Protein AF-V8NI81-F1 (afdb_monomer)

Mean predicted aligned error: 7.09 Å

pLDDT: mean 84.63, std 15.83, range [25.19, 98.0]

InterPro domains:
  IPR001519 Ferritin [PTHR11431] (135-309)
  IPR008331 Ferritin/DPS domain [PF00210] (15-125)
  IPR008331 Ferritin/DPS domain [PF00210] (150-289)
  IPR009040 Ferritin-like diiron domain [PS50905] (7-290)
  IPR009078 Ferritin-like superfamily [SSF47240] (3-128)
  IPR009078 Ferritin-like superfamily [SSF47240] (129-307)
  IPR012347 Ferritin-like [G3DSA:1.20.1260.10] (1-132)
  IPR012347 Ferritin-like [G3DSA:1.20.1260.10] (133-311)
  IPR014034 Ferritin, conserved site [PS00204] (257-277)

Structure (mmCIF, N/CA/C/O backbone):
data_AF-V8NI81-F1
#
_entry.id   AF-V8NI81-F1
#
loop_
_atom_site.group_PDB
_atom_site.id
_atom_site.type_symbol
_atom_site.label_atom_id
_atom_site.label_alt_id
_atom_site.label_comp_id
_atom_site.label_asym_id
_atom_site.label_entity_id
_atom_site.label_seq_id
_atom_site.pdbx_PDB_ins_code
_atom_site.Cartn_x
_atom_site.Cartn_y
_atom_site.Cartn_z
_atom_site.occupancy
_atom_site.B_iso_or_equiv
_atom_site.auth_seq_id
_atom_site.auth_comp_id
_atom_site.auth_asym_id
_atom_site.auth_atom_id
_atom_site.pdbx_PDB_model_num
ATOM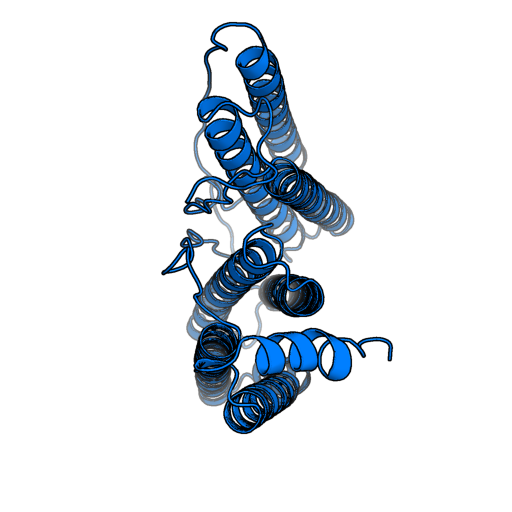 1 N N . MET A 1 1 ? -22.691 -7.235 15.653 1.00 54.19 1 MET A N 1
ATOM 2 C CA . MET A 1 1 ? -23.748 -6.283 16.053 1.00 54.19 1 MET A CA 1
ATOM 3 C C . MET A 1 1 ? -23.839 -5.229 14.967 1.00 54.19 1 MET A C 1
ATOM 5 O O . MET A 1 1 ? -22.807 -4.933 14.370 1.00 54.19 1 MET A O 1
ATOM 9 N N . ASP A 1 2 ? -25.039 -4.740 14.663 1.00 65.19 2 ASP A N 1
ATOM 10 C CA . ASP A 1 2 ? -25.189 -3.635 13.713 1.00 65.19 2 ASP A CA 1
ATOM 11 C C . ASP A 1 2 ? -24.587 -2.353 14.314 1.00 65.19 2 ASP A C 1
ATOM 13 O O . ASP A 1 2 ? -24.662 -2.134 15.525 1.00 65.19 2 ASP A O 1
ATOM 17 N N . SER A 1 3 ? -23.943 -1.549 13.465 1.00 77.81 3 SER A N 1
ATOM 18 C CA . SER A 1 3 ? -23.337 -0.263 13.832 1.00 77.81 3 SER A CA 1
ATOM 19 C C . SER A 1 3 ? -24.381 0.681 14.436 1.00 77.81 3 SER A C 1
ATOM 21 O O . SER A 1 3 ? -25.481 0.820 13.895 1.00 77.81 3 SER A O 1
ATOM 23 N N . GLN A 1 4 ? -24.033 1.354 15.535 1.00 79.25 4 GLN A N 1
ATOM 24 C CA . GLN A 1 4 ? -24.948 2.253 16.251 1.00 79.25 4 GLN A CA 1
ATOM 25 C C . GLN A 1 4 ? -25.210 3.546 15.472 1.00 79.25 4 GLN A C 1
ATOM 27 O O . GLN A 1 4 ? -26.246 4.185 15.652 1.00 79.25 4 GLN A O 1
ATOM 32 N N . ILE A 1 5 ? -24.284 3.925 14.587 1.00 77.62 5 ILE A N 1
ATOM 33 C CA . ILE A 1 5 ? -24.388 5.133 13.760 1.00 77.62 5 ILE A CA 1
ATOM 34 C C . ILE A 1 5 ? -25.075 4.876 12.412 1.00 77.62 5 ILE A C 1
ATOM 36 O O . ILE A 1 5 ? -25.303 5.813 11.644 1.00 77.62 5 ILE A O 1
ATOM 40 N N . ARG A 1 6 ? -25.418 3.620 12.099 1.00 81.44 6 ARG A N 1
ATOM 41 C CA . ARG A 1 6 ? -26.042 3.268 10.823 1.00 81.44 6 ARG A CA 1
ATOM 42 C C . ARG A 1 6 ? -27.456 3.838 10.736 1.00 81.44 6 ARG A C 1
ATOM 44 O O . ARG A 1 6 ? -28.361 3.401 11.441 1.00 81.44 6 ARG A O 1
ATOM 51 N N . GLN A 1 7 ? -27.671 4.760 9.802 1.00 68.75 7 GLN A N 1
ATOM 52 C CA . GLN A 1 7 ? -28.981 5.364 9.547 1.00 68.75 7 GLN A CA 1
ATOM 53 C C . GLN A 1 7 ? -29.252 5.434 8.047 1.00 68.75 7 GLN A C 1
ATOM 55 O O . GLN A 1 7 ? -28.465 6.013 7.297 1.00 68.75 7 GLN A O 1
ATOM 60 N N . ASN A 1 8 ? -30.368 4.846 7.602 1.00 72.12 8 ASN A N 1
ATOM 61 C CA . ASN A 1 8 ? -30.785 4.844 6.193 1.00 72.12 8 ASN A CA 1
ATOM 62 C C . ASN A 1 8 ? -29.645 4.446 5.235 1.00 72.12 8 ASN A C 1
ATOM 64 O O . ASN A 1 8 ? -29.416 5.092 4.214 1.00 72.12 8 ASN A O 1
ATOM 68 N N . TYR A 1 9 ? -28.873 3.417 5.602 1.00 75.69 9 TYR A N 1
ATOM 69 C CA . TYR A 1 9 ? -27.792 2.887 4.776 1.00 75.69 9 TYR A CA 1
ATOM 70 C C . TYR A 1 9 ? -28.105 1.442 4.394 1.00 75.69 9 TYR A C 1
ATOM 72 O O . TYR A 1 9 ? -28.030 0.537 5.228 1.00 75.69 9 TYR A O 1
ATOM 80 N N . HIS A 1 10 ? -28.539 1.227 3.151 1.00 79.56 10 HIS A N 1
ATOM 81 C CA . HIS A 1 10 ? -28.929 -0.100 2.677 1.00 79.56 10 HIS A CA 1
ATOM 82 C C . HIS A 1 10 ? -27.699 -0.993 2.475 1.00 79.56 10 HIS A C 1
ATOM 84 O O . HIS A 1 10 ? -26.624 -0.507 2.120 1.00 79.56 10 HIS A O 1
ATOM 90 N N . ARG A 1 11 ? -27.845 -2.304 2.700 1.00 82.19 11 ARG A N 1
ATOM 91 C CA . ARG A 1 11 ? -26.730 -3.258 2.560 1.00 82.19 11 ARG A CA 1
ATOM 92 C C . ARG A 1 11 ? -26.212 -3.340 1.124 1.00 82.19 11 ARG A C 1
ATOM 94 O O . ARG A 1 11 ? -25.013 -3.497 0.929 1.00 82.19 11 ARG A O 1
ATOM 101 N N . ASP A 1 12 ? -27.083 -3.145 0.138 1.00 78.69 12 ASP A N 1
ATOM 102 C CA . ASP A 1 12 ? -26.676 -3.122 -1.272 1.00 78.69 12 ASP A CA 1
ATOM 103 C C . ASP A 1 12 ? -25.836 -1.889 -1.614 1.00 78.69 12 ASP A C 1
ATOM 105 O O . ASP A 1 12 ? -24.861 -2.017 -2.354 1.00 78.69 12 ASP A O 1
ATOM 109 N N . CYS A 1 13 ? -26.148 -0.725 -1.028 1.00 72.56 13 CYS A N 1
ATOM 110 C CA . CYS A 1 13 ? -25.322 0.477 -1.161 1.00 72.56 13 CYS A CA 1
ATOM 111 C C . CYS A 1 13 ? -23.952 0.263 -0.515 1.00 72.56 13 CYS A C 1
ATOM 113 O O . CYS A 1 13 ? -22.935 0.570 -1.122 1.00 72.56 13 CYS A O 1
ATOM 115 N N . GLU A 1 14 ? -23.914 -0.345 0.671 1.00 83.44 14 GLU A N 1
ATOM 116 C CA . GLU A 1 14 ? -22.667 -0.741 1.331 1.00 83.44 14 GLU A CA 1
ATOM 117 C C . GLU A 1 14 ? -21.833 -1.714 0.490 1.00 83.44 14 GLU A C 1
ATOM 119 O O . GLU A 1 14 ? -20.626 -1.529 0.341 1.00 83.44 14 GLU A O 1
ATOM 124 N N . ALA A 1 15 ? -22.459 -2.734 -0.097 1.00 86.25 15 ALA A N 1
ATOM 125 C CA . ALA A 1 15 ? -21.770 -3.670 -0.975 1.00 86.25 15 ALA A CA 1
ATOM 126 C C . ALA A 1 15 ? -21.273 -2.981 -2.255 1.00 86.25 15 ALA A C 1
ATOM 128 O O . ALA A 1 15 ? -20.201 -3.312 -2.755 1.00 86.25 15 ALA A O 1
ATOM 129 N N . ALA A 1 16 ? -22.031 -2.024 -2.788 1.00 80.38 16 ALA A N 1
ATOM 130 C CA . ALA A 1 16 ? -21.659 -1.282 -3.983 1.00 80.38 16 ALA A CA 1
ATOM 131 C C . ALA A 1 16 ? -20.535 -0.276 -3.737 1.00 80.38 16 ALA A C 1
ATOM 133 O O . ALA A 1 16 ? -19.642 -0.184 -4.571 1.00 80.38 16 ALA A O 1
ATOM 134 N N . VAL A 1 17 ? -20.510 0.395 -2.583 1.00 78.88 17 VAL A N 1
ATOM 135 C CA . VAL A 1 17 ? -19.369 1.224 -2.173 1.00 78.88 17 VAL A CA 1
ATOM 136 C C . VAL A 1 17 ? -18.118 0.359 -2.020 1.00 78.88 17 VAL A C 1
ATOM 138 O O . VAL A 1 17 ? -17.081 0.721 -2.560 1.00 78.88 17 VAL A O 1
ATOM 141 N N . ASN A 1 18 ? -18.208 -0.829 -1.405 1.00 90.19 18 ASN A N 1
ATOM 142 C CA . ASN A 1 18 ? -17.074 -1.765 -1.346 1.00 90.19 18 ASN A CA 1
ATOM 143 C C . ASN A 1 18 ? -16.601 -2.214 -2.747 1.00 90.19 18 ASN A C 1
ATOM 145 O O . ASN A 1 18 ? -15.399 -2.315 -2.991 1.00 90.19 18 ASN A O 1
ATOM 149 N N . ARG A 1 19 ? -17.523 -2.446 -3.696 1.00 90.19 19 ARG A N 1
ATOM 150 C CA . ARG A 1 19 ? -17.160 -2.725 -5.100 1.00 90.19 19 ARG A CA 1
ATOM 151 C C . ARG A 1 19 ? -16.482 -1.528 -5.765 1.00 90.19 19 ARG A C 1
ATOM 153 O O . ARG A 1 19 ? -15.510 -1.730 -6.484 1.00 90.19 19 ARG A O 1
ATOM 160 N N . MET A 1 20 ? -16.970 -0.316 -5.507 1.00 85.88 20 MET A N 1
ATOM 161 C CA . MET A 1 20 ? -16.396 0.912 -6.049 1.00 85.88 20 MET A CA 1
ATOM 162 C C . MET A 1 20 ? -14.982 1.140 -5.513 1.00 85.88 20 MET A C 1
ATOM 164 O O . MET A 1 20 ? -14.075 1.349 -6.303 1.00 85.88 20 MET A O 1
ATOM 168 N N . VAL A 1 21 ? -14.759 0.960 -4.206 1.00 88.81 21 VAL A N 1
ATOM 169 C CA . VAL A 1 21 ? -13.415 0.974 -3.600 1.00 88.81 21 VAL A CA 1
ATOM 170 C C . VAL A 1 21 ? -12.477 0.013 -4.329 1.00 88.81 21 VAL A C 1
ATOM 172 O O . VAL A 1 21 ? -11.370 0.392 -4.693 1.00 88.81 21 VAL A O 1
ATOM 175 N N . ASN A 1 22 ? -12.912 -1.225 -4.582 1.00 92.00 22 ASN A N 1
ATOM 176 C CA . ASN A 1 22 ? -12.085 -2.191 -5.305 1.00 92.00 22 ASN A CA 1
ATOM 177 C C . ASN A 1 22 ? -11.800 -1.758 -6.754 1.00 92.00 22 ASN A C 1
ATOM 179 O O . ASN A 1 22 ? -10.734 -2.063 -7.283 1.00 92.00 22 ASN A O 1
ATOM 183 N N . MET A 1 23 ? -12.742 -1.063 -7.395 1.00 88.56 23 MET A N 1
ATOM 184 C CA . MET A 1 23 ? -12.577 -0.540 -8.748 1.00 88.56 23 MET A CA 1
ATOM 185 C C . MET A 1 23 ? -11.583 0.624 -8.801 1.00 88.56 23 MET A C 1
ATOM 187 O O . MET A 1 23 ? -10.717 0.598 -9.670 1.00 88.56 23 MET A O 1
ATOM 191 N N . GLU A 1 24 ? -11.635 1.561 -7.850 1.00 87.50 24 GLU A N 1
ATOM 192 C CA . GLU A 1 24 ? -10.660 2.661 -7.748 1.00 87.50 24 GLU A CA 1
ATOM 193 C C . GLU A 1 24 ? -9.255 2.137 -7.416 1.00 87.50 24 GLU A C 1
ATOM 195 O O . GLU A 1 24 ? -8.263 2.539 -8.020 1.00 87.50 24 GLU A O 1
ATOM 200 N N . LEU A 1 25 ? -9.148 1.148 -6.520 1.00 91.06 25 LEU A N 1
ATOM 201 C CA . LEU A 1 25 ? -7.868 0.496 -6.222 1.00 91.06 25 LEU A CA 1
ATOM 202 C C . LEU A 1 25 ? -7.310 -0.269 -7.433 1.00 91.06 25 LEU A C 1
ATOM 204 O O . LEU A 1 25 ? -6.102 -0.259 -7.670 1.00 91.06 25 LEU A O 1
ATOM 208 N N . TYR A 1 26 ? -8.174 -0.911 -8.225 1.00 95.06 26 TYR A N 1
ATOM 209 C CA . TYR A 1 26 ? -7.769 -1.523 -9.490 1.00 95.06 26 TYR A CA 1
ATOM 210 C C . TYR A 1 26 ? -7.334 -0.469 -10.516 1.00 95.06 26 TYR A C 1
ATOM 212 O O . TYR A 1 26 ? -6.316 -0.659 -11.179 1.00 95.06 26 TYR A O 1
ATOM 220 N N . ALA A 1 27 ? -8.055 0.650 -10.625 1.00 89.44 27 ALA A N 1
ATOM 221 C CA . ALA A 1 27 ? -7.708 1.742 -11.528 1.00 89.44 27 ALA A CA 1
ATOM 222 C C . ALA A 1 27 ? -6.347 2.358 -11.169 1.00 89.44 27 ALA A C 1
ATOM 224 O O . ALA A 1 27 ? -5.479 2.470 -12.037 1.00 89.44 27 ALA A O 1
ATOM 225 N N . SER A 1 28 ? -6.111 2.614 -9.878 1.00 94.50 28 SER A N 1
ATOM 226 C CA . SER A 1 28 ? -4.801 2.990 -9.337 1.00 94.50 28 SER A CA 1
ATOM 227 C C . SER A 1 28 ? -3.718 1.994 -9.772 1.00 94.50 28 SER A C 1
ATOM 229 O O . SER A 1 28 ? -2.688 2.384 -10.322 1.00 94.50 28 SER A O 1
ATOM 231 N N . TYR A 1 29 ? -3.977 0.685 -9.658 1.00 94.62 29 TYR A N 1
ATOM 232 C CA . TYR A 1 29 ? -3.001 -0.337 -10.043 1.00 94.62 29 TYR A CA 1
ATOM 233 C C . TYR A 1 29 ? -2.709 -0.381 -11.554 1.00 94.62 29 TYR A C 1
ATOM 235 O O . TYR A 1 29 ? -1.570 -0.620 -11.972 1.00 94.62 29 TYR A O 1
ATOM 243 N N . VAL A 1 30 ? -3.714 -0.108 -12.390 1.00 93.75 30 VAL A N 1
ATOM 244 C CA . VAL A 1 30 ? -3.554 0.035 -13.844 1.00 93.75 30 VAL A CA 1
ATOM 245 C C . VAL A 1 30 ? -2.713 1.267 -14.184 1.00 93.75 30 VAL A C 1
ATOM 247 O O . VAL A 1 30 ? -1.784 1.163 -14.990 1.00 93.75 30 VAL A O 1
ATOM 250 N N . TYR A 1 31 ? -2.969 2.407 -13.544 1.00 95.06 31 TYR A N 1
ATOM 251 C CA . TYR A 1 31 ? -2.175 3.618 -13.742 1.00 95.06 31 TYR A CA 1
ATOM 252 C C . TYR A 1 31 ? -0.726 3.454 -13.274 1.00 95.06 31 TYR A C 1
ATOM 254 O O . TYR A 1 31 ? 0.197 3.866 -13.982 1.00 95.06 31 TYR A O 1
ATOM 262 N N . LEU A 1 32 ? -0.494 2.750 -12.163 1.00 94.62 32 LEU A N 1
ATOM 263 C CA . LEU A 1 32 ? 0.852 2.398 -11.710 1.00 94.62 32 LEU A CA 1
ATOM 264 C C . LEU A 1 32 ? 1.600 1.524 -12.734 1.00 94.62 32 LEU A C 1
ATOM 266 O O . LEU A 1 32 ? 2.802 1.710 -12.953 1.00 94.62 32 LEU A O 1
ATOM 270 N N . SER A 1 33 ? 0.897 0.604 -13.409 1.00 95.00 33 SER A N 1
ATOM 271 C CA . SER A 1 33 ? 1.448 -0.179 -14.529 1.00 95.00 33 SER A CA 1
ATOM 272 C C . SER A 1 33 ? 1.845 0.708 -15.710 1.00 95.00 33 SER A C 1
ATOM 274 O O . SER A 1 33 ? 2.937 0.548 -16.263 1.00 95.00 33 SER A O 1
ATOM 276 N N . MET A 1 34 ? 0.992 1.668 -16.087 1.00 95.69 34 MET A N 1
ATOM 277 C CA . MET A 1 34 ? 1.291 2.627 -17.157 1.00 95.69 34 MET A CA 1
ATOM 278 C C . MET A 1 34 ? 2.520 3.471 -16.816 1.00 95.69 34 MET A C 1
ATOM 280 O O . MET A 1 34 ? 3.447 3.551 -17.625 1.00 95.69 34 MET A O 1
ATOM 284 N N . ALA A 1 35 ? 2.566 4.041 -15.609 1.00 95.00 35 ALA A N 1
ATOM 285 C CA . ALA A 1 35 ? 3.701 4.822 -15.128 1.00 95.00 35 ALA A CA 1
ATOM 286 C C . ALA A 1 35 ? 5.000 4.005 -15.198 1.00 95.00 35 ALA A C 1
ATOM 288 O O . ALA A 1 35 ? 5.977 4.422 -15.822 1.00 95.00 35 ALA A O 1
ATOM 289 N N . SER A 1 36 ? 4.965 2.780 -14.665 1.00 92.19 36 SER A N 1
ATOM 290 C CA . SER A 1 36 ? 6.105 1.860 -14.678 1.00 92.19 36 SER A CA 1
ATOM 291 C C . SER A 1 36 ? 6.575 1.513 -16.093 1.00 92.19 36 SER A C 1
ATOM 293 O O . SER A 1 36 ? 7.767 1.333 -16.309 1.00 92.19 36 SER A O 1
ATOM 295 N N . TYR A 1 37 ? 5.674 1.408 -17.071 1.00 93.88 37 TYR A N 1
ATOM 296 C CA . TYR A 1 37 ? 6.040 1.134 -18.461 1.00 93.88 37 TYR A CA 1
ATOM 297 C C . TYR A 1 37 ? 6.705 2.333 -19.146 1.00 93.88 37 TYR A C 1
ATOM 299 O O . TYR A 1 37 ? 7.725 2.157 -19.809 1.00 93.88 37 TYR A O 1
ATOM 307 N N . PHE A 1 38 ? 6.159 3.543 -18.986 1.00 95.06 38 PHE A N 1
ATOM 308 C CA . PHE A 1 38 ? 6.712 4.747 -19.622 1.00 95.06 38 PHE A CA 1
ATOM 309 C C . PHE A 1 38 ? 8.026 5.226 -18.994 1.00 95.06 38 PHE A C 1
ATOM 311 O O . PHE A 1 38 ? 8.784 5.944 -19.647 1.00 95.06 38 PHE A O 1
ATOM 318 N N . ASP A 1 39 ? 8.303 4.807 -17.760 1.00 93.75 39 ASP A N 1
ATOM 319 C CA . ASP A 1 39 ? 9.561 5.049 -17.047 1.00 93.75 39 ASP A CA 1
ATOM 320 C C . ASP A 1 39 ? 10.712 4.122 -17.484 1.00 93.75 39 ASP A C 1
ATOM 322 O O . ASP A 1 39 ? 11.866 4.350 -17.127 1.00 93.75 39 ASP A O 1
ATOM 326 N N . ARG A 1 40 ? 10.428 3.068 -18.262 1.00 92.31 40 ARG A N 1
ATOM 327 C CA . ARG A 1 40 ? 11.465 2.145 -18.743 1.00 92.31 40 ARG A CA 1
ATOM 328 C C . ARG A 1 40 ? 12.495 2.847 -19.616 1.00 92.31 40 ARG A C 1
ATOM 330 O O . ARG A 1 40 ? 12.184 3.794 -20.329 1.00 92.31 40 ARG A O 1
ATOM 337 N N . ASP A 1 41 ? 13.702 2.300 -19.646 1.00 85.75 41 ASP A N 1
ATOM 338 C CA . ASP A 1 41 ? 14.823 2.827 -20.423 1.00 85.75 41 ASP A CA 1
ATOM 339 C C . ASP A 1 41 ? 14.606 2.814 -21.939 1.00 85.75 41 ASP A C 1
ATOM 341 O O . ASP A 1 41 ? 15.037 3.724 -22.640 1.00 85.75 41 ASP A O 1
ATOM 345 N N . ASP A 1 42 ? 13.906 1.796 -22.437 1.00 82.31 42 ASP A N 1
ATOM 346 C CA . ASP A 1 42 ? 13.591 1.602 -23.851 1.00 82.31 42 ASP A CA 1
ATOM 347 C C . ASP A 1 42 ? 12.339 2.370 -24.313 1.00 82.31 42 ASP A C 1
ATOM 349 O O . ASP A 1 42 ? 12.007 2.345 -25.498 1.00 82.31 42 ASP A O 1
ATOM 353 N N . VAL A 1 43 ? 11.661 3.074 -23.397 1.00 90.56 43 VAL A N 1
ATOM 354 C CA . VAL A 1 43 ? 10.508 3.945 -23.684 1.00 90.56 43 VAL A CA 1
ATOM 355 C C . VAL A 1 43 ? 10.842 5.406 -23.360 1.00 90.56 43 VAL A C 1
ATOM 357 O O . VAL A 1 43 ? 10.632 6.283 -24.194 1.00 90.56 43 VAL A O 1
ATOM 360 N N . ALA A 1 44 ? 11.405 5.651 -22.176 1.00 89.25 44 ALA A N 1
ATOM 361 C CA . ALA A 1 44 ? 12.024 6.892 -21.710 1.00 89.25 44 ALA A CA 1
ATOM 362 C C . ALA A 1 44 ? 11.136 8.150 -21.798 1.00 89.25 44 ALA A C 1
ATOM 364 O O . ALA A 1 44 ? 11.599 9.244 -22.124 1.00 89.25 44 ALA A O 1
ATOM 365 N N . LEU A 1 45 ? 9.850 8.021 -21.466 1.00 92.94 45 LEU A N 1
ATOM 366 C CA . LEU A 1 45 ? 8.872 9.113 -21.502 1.00 92.94 45 LEU A CA 1
ATOM 367 C C . LEU A 1 45 ? 8.545 9.604 -20.083 1.00 92.94 45 LEU A C 1
ATOM 369 O O . LEU A 1 45 ? 7.416 9.481 -19.609 1.00 92.94 45 LEU A O 1
ATOM 373 N N . ALA A 1 46 ? 9.534 10.196 -19.407 1.00 90.69 46 ALA A N 1
ATOM 374 C CA . ALA A 1 46 ? 9.461 10.560 -17.985 1.00 90.69 46 ALA A CA 1
ATOM 375 C C . ALA A 1 46 ? 8.249 11.438 -17.607 1.00 90.69 46 ALA A C 1
ATOM 377 O O . ALA A 1 46 ? 7.597 11.186 -16.598 1.00 90.69 46 ALA A O 1
ATOM 378 N N . ASN A 1 47 ? 7.887 12.427 -18.431 1.00 94.75 47 ASN A N 1
ATOM 379 C CA . ASN A 1 47 ? 6.722 13.283 -18.155 1.00 94.75 47 ASN A CA 1
ATOM 380 C C . ASN A 1 47 ? 5.392 12.520 -18.273 1.00 94.75 47 ASN A C 1
ATOM 382 O O . ASN A 1 47 ? 4.454 12.792 -17.531 1.00 94.75 47 ASN A O 1
ATOM 386 N N . VAL A 1 48 ? 5.316 11.547 -19.186 1.00 95.00 48 VAL A N 1
ATOM 387 C CA . VAL A 1 48 ? 4.137 10.682 -19.342 1.00 95.00 48 VAL A CA 1
ATOM 388 C C . VAL A 1 48 ? 4.055 9.693 -18.181 1.00 95.00 48 VAL A C 1
ATOM 390 O O . VAL A 1 48 ? 2.978 9.484 -17.631 1.00 95.00 48 VAL A O 1
ATOM 393 N N . SER A 1 49 ? 5.195 9.137 -17.762 1.00 94.12 49 SER A N 1
ATOM 394 C CA . SER A 1 49 ? 5.290 8.332 -16.542 1.00 94.12 49 SER A CA 1
ATOM 395 C C . SER A 1 49 ? 4.799 9.112 -15.318 1.00 94.12 49 SER A C 1
ATOM 397 O O . SER A 1 49 ? 3.922 8.636 -14.600 1.00 94.12 49 SER A O 1
ATOM 399 N N . SER A 1 50 ? 5.284 10.345 -15.129 1.00 94.12 50 SER A N 1
ATOM 400 C CA . SER A 1 50 ? 4.863 11.213 -14.025 1.00 94.12 50 SER A CA 1
ATOM 401 C C . SER A 1 50 ? 3.364 11.498 -14.052 1.00 94.12 50 SER A C 1
ATOM 403 O O . SER A 1 50 ? 2.738 11.467 -13.000 1.00 94.12 50 SER A O 1
ATOM 405 N N . PHE A 1 51 ? 2.785 11.746 -15.231 1.00 96.25 51 PHE A N 1
ATOM 406 C CA . PHE A 1 51 ? 1.343 11.945 -15.379 1.00 96.25 51 PHE A CA 1
ATOM 407 C C . PHE A 1 51 ? 0.551 10.724 -14.890 1.00 96.25 51 PHE A C 1
ATOM 409 O O . PHE A 1 51 ? -0.317 10.856 -14.032 1.00 96.25 51 PHE A O 1
ATOM 416 N N . PHE A 1 52 ? 0.883 9.522 -15.368 1.00 96.50 52 PHE A N 1
ATOM 417 C CA . PHE A 1 52 ? 0.179 8.310 -14.938 1.00 96.50 52 PHE A CA 1
ATOM 418 C C . PHE A 1 52 ? 0.438 7.961 -13.471 1.00 96.50 52 PHE A C 1
ATOM 420 O O . PHE A 1 52 ? -0.434 7.398 -12.817 1.00 96.50 52 PHE A O 1
ATOM 427 N N . ARG A 1 53 ? 1.595 8.337 -12.921 1.00 94.69 53 ARG A N 1
ATOM 428 C CA . ARG A 1 53 ? 1.851 8.215 -11.484 1.00 94.69 53 ARG A CA 1
ATOM 429 C C . ARG A 1 53 ? 0.918 9.120 -10.682 1.00 94.69 53 ARG A C 1
ATOM 431 O O . ARG A 1 53 ? 0.327 8.660 -9.715 1.00 94.69 53 ARG A O 1
ATOM 438 N N . SER A 1 54 ? 0.723 10.367 -11.112 1.00 93.25 54 SER A N 1
ATOM 439 C CA . SER A 1 54 ? -0.255 11.270 -10.495 1.00 93.25 54 SER A CA 1
ATOM 440 C C . SER A 1 54 ? -1.679 10.714 -10.567 1.00 93.25 54 SER A C 1
ATOM 442 O O . SER A 1 54 ? -2.348 10.699 -9.539 1.00 93.25 54 SER A O 1
ATOM 444 N N . GLN A 1 55 ? -2.102 10.159 -11.711 1.00 92.00 55 GLN A N 1
ATOM 445 C CA . GLN A 1 55 ? -3.410 9.492 -11.809 1.00 92.00 55 GLN A CA 1
ATOM 446 C C . GLN A 1 55 ? -3.521 8.289 -10.860 1.00 92.00 55 GLN A C 1
ATOM 448 O O . GLN A 1 55 ? -4.535 8.112 -10.197 1.00 92.00 55 GLN A O 1
ATOM 453 N N . SER A 1 56 ? -2.459 7.489 -10.721 1.00 93.88 56 SER A N 1
ATOM 454 C CA . SER A 1 56 ? -2.426 6.378 -9.760 1.00 93.88 56 SER A CA 1
ATOM 455 C C . SER A 1 56 ? -2.678 6.842 -8.321 1.00 93.88 56 SER A C 1
ATOM 457 O O . SER A 1 56 ? -3.377 6.151 -7.576 1.00 93.88 56 SER A O 1
ATOM 459 N N . HIS A 1 57 ? -2.114 7.985 -7.920 1.00 88.56 57 HIS A N 1
ATOM 460 C CA . HIS A 1 57 ? -2.360 8.571 -6.600 1.00 88.56 57 HIS A CA 1
ATOM 461 C C . HIS A 1 57 ? -3.788 9.111 -6.469 1.00 88.56 57 HIS A C 1
ATOM 463 O O . HIS A 1 57 ? -4.426 8.864 -5.449 1.00 88.56 57 HIS A O 1
ATOM 469 N N . GLU A 1 58 ? -4.307 9.786 -7.496 1.00 84.31 58 GLU A N 1
ATOM 470 C CA . GLU A 1 58 ? -5.669 10.333 -7.508 1.00 84.31 58 GLU A CA 1
ATOM 471 C C . GLU A 1 58 ? -6.728 9.236 -7.294 1.00 84.31 58 GLU A C 1
ATOM 473 O O . GLU A 1 58 ? -7.559 9.353 -6.391 1.00 84.31 58 GLU A O 1
ATOM 478 N N . GLU A 1 59 ? -6.628 8.105 -8.002 1.00 88.69 59 GLU A N 1
ATOM 479 C CA . GLU A 1 59 ? -7.562 6.985 -7.798 1.00 88.69 59 GLU A CA 1
ATOM 480 C C . GLU A 1 59 ? -7.433 6.345 -6.409 1.00 88.69 59 GLU A C 1
ATOM 482 O O . GLU A 1 59 ? -8.414 5.887 -5.814 1.00 88.69 59 GLU A O 1
ATOM 487 N N . ARG A 1 60 ? -6.228 6.356 -5.825 1.00 89.25 60 ARG A N 1
ATOM 488 C CA . ARG A 1 60 ? -6.032 5.901 -4.442 1.00 89.25 60 ARG A CA 1
ATOM 489 C C . ARG A 1 60 ? -6.725 6.838 -3.450 1.00 89.25 60 ARG A C 1
ATOM 491 O O . ARG A 1 60 ? -7.353 6.362 -2.503 1.00 89.25 60 ARG A O 1
ATOM 498 N N . GLU A 1 61 ? -6.684 8.150 -3.685 1.00 83.81 61 GLU A N 1
ATOM 499 C CA . GLU A 1 61 ? -7.448 9.115 -2.889 1.00 83.81 61 GLU A CA 1
ATOM 500 C C . GLU A 1 61 ? -8.962 8.932 -3.047 1.00 83.81 61 GLU A C 1
ATOM 502 O O . GLU A 1 61 ? -9.704 9.109 -2.077 1.00 83.81 61 GLU A O 1
ATOM 507 N N . HIS A 1 62 ? -9.449 8.582 -4.241 1.00 77.88 62 HIS A N 1
ATOM 508 C CA . HIS A 1 62 ? -10.861 8.250 -4.457 1.00 77.88 62 HIS A CA 1
ATOM 509 C C . HIS A 1 62 ? -11.285 7.042 -3.615 1.00 77.88 62 HIS A C 1
ATOM 511 O O . HIS A 1 62 ? -12.280 7.119 -2.883 1.00 77.88 62 HIS A O 1
ATOM 517 N N . ALA A 1 63 ? -10.490 5.966 -3.629 1.00 86.94 63 ALA A N 1
ATOM 518 C CA . ALA A 1 63 ? -10.723 4.793 -2.790 1.00 86.94 63 ALA A CA 1
ATOM 519 C C . ALA A 1 63 ? -10.770 5.152 -1.293 1.00 86.94 63 ALA A C 1
ATOM 521 O O . ALA A 1 63 ? -11.682 4.728 -0.580 1.00 86.94 63 ALA A O 1
ATOM 522 N N . ASP A 1 64 ? -9.832 5.972 -0.814 1.00 82.75 64 ASP A N 1
ATOM 523 C CA . ASP A 1 64 ? -9.776 6.406 0.585 1.00 82.75 64 ASP A CA 1
ATOM 524 C C . ASP A 1 64 ? -10.992 7.262 0.989 1.00 82.75 64 ASP A C 1
ATOM 526 O O . ASP A 1 64 ? -11.602 7.036 2.040 1.00 82.75 64 ASP A O 1
ATOM 530 N N . LYS A 1 65 ? -11.426 8.189 0.123 1.00 79.12 65 LYS A N 1
ATOM 531 C CA . LYS A 1 65 ? -12.655 8.978 0.329 1.00 79.12 65 LYS A CA 1
ATOM 532 C C . LYS A 1 65 ? -13.879 8.067 0.475 1.00 79.12 65 LYS A C 1
ATOM 534 O O . LYS A 1 65 ? -14.693 8.278 1.378 1.00 79.12 65 LYS A O 1
ATOM 539 N N . LEU A 1 66 ? -13.993 7.030 -0.358 1.00 81.25 66 LEU A N 1
ATOM 540 C CA . LEU A 1 66 ? -15.079 6.047 -0.291 1.00 81.25 66 LEU A CA 1
ATOM 541 C C . LEU A 1 66 ? -15.015 5.181 0.976 1.00 81.25 66 LEU A C 1
ATOM 543 O O . LEU A 1 66 ? -16.048 4.939 1.601 1.00 81.25 66 LEU A O 1
ATOM 547 N N . LEU A 1 67 ? -13.824 4.756 1.404 1.00 88.75 67 LEU A N 1
ATOM 548 C CA . LEU A 1 67 ? -13.625 4.001 2.647 1.00 88.75 67 LEU A CA 1
ATOM 549 C C . LEU A 1 67 ? -13.983 4.831 3.894 1.00 88.75 67 LEU A C 1
ATOM 551 O O . LEU A 1 67 ? -14.659 4.345 4.812 1.00 88.75 67 LEU A O 1
ATOM 555 N N . LYS A 1 68 ? -13.599 6.114 3.912 1.00 82.06 68 LYS A N 1
ATOM 556 C CA . LYS A 1 68 ? -14.000 7.072 4.955 1.00 82.06 68 LYS A CA 1
ATOM 557 C C . LYS A 1 68 ? -15.512 7.259 4.973 1.00 82.06 68 LYS A C 1
ATOM 559 O O . LYS A 1 68 ? -16.119 7.175 6.040 1.00 82.06 68 LYS A O 1
ATOM 564 N N . PHE A 1 69 ? -16.128 7.444 3.806 1.00 77.81 69 PHE A N 1
ATOM 565 C CA . PHE A 1 69 ? -17.580 7.540 3.679 1.00 77.81 69 PHE A CA 1
ATOM 566 C C . PHE A 1 69 ? -18.288 6.280 4.202 1.00 77.81 69 PHE A C 1
ATOM 568 O O . PHE A 1 69 ? -19.211 6.385 5.010 1.00 77.81 69 PHE A O 1
ATOM 575 N N . GLN A 1 70 ? -17.825 5.088 3.813 1.00 84.19 70 GLN A N 1
ATOM 576 C CA . GLN A 1 70 ? -18.355 3.800 4.272 1.00 84.19 70 GLN A CA 1
ATOM 577 C C . GLN A 1 70 ? -18.380 3.719 5.805 1.00 84.19 70 GLN A C 1
ATOM 579 O O . GLN A 1 70 ? -19.400 3.353 6.395 1.00 84.19 70 GLN A O 1
ATOM 584 N N . SER A 1 71 ? -17.276 4.111 6.442 1.00 83.25 71 SER A N 1
ATOM 585 C CA . SER A 1 71 ? -17.120 4.085 7.899 1.00 83.25 71 SER A CA 1
ATOM 586 C C . SER A 1 71 ? -18.021 5.119 8.584 1.00 83.25 71 SER A C 1
ATOM 588 O O . SER A 1 71 ? -18.726 4.789 9.535 1.00 83.25 71 SER A O 1
ATOM 590 N N . GLN A 1 72 ? -18.104 6.341 8.045 1.00 79.12 72 GLN A N 1
ATOM 591 C CA . GLN A 1 72 ? -18.990 7.403 8.548 1.00 79.12 72 GLN A CA 1
ATOM 592 C C . GLN A 1 72 ? -20.482 7.043 8.480 1.00 79.12 72 GLN A C 1
ATOM 594 O O . GLN A 1 72 ? -21.276 7.545 9.273 1.00 79.12 72 GLN A O 1
ATOM 599 N N . ARG A 1 73 ? -20.887 6.185 7.537 1.00 77.88 73 ARG A N 1
ATOM 600 C CA . ARG A 1 73 ? -22.281 5.734 7.374 1.00 77.88 73 ARG A CA 1
ATOM 601 C C . ARG A 1 73 ? -22.643 4.520 8.240 1.00 77.88 73 ARG A C 1
ATOM 603 O O . ARG A 1 73 ? -23.771 4.032 8.141 1.00 77.88 73 ARG A O 1
ATOM 610 N N . GLY A 1 74 ? -21.716 4.016 9.060 1.00 76.38 74 GLY A N 1
ATOM 611 C CA . GLY A 1 74 ? -21.910 2.788 9.840 1.00 76.38 74 GLY A CA 1
ATOM 612 C C . GLY A 1 74 ? -21.895 1.516 8.987 1.00 76.38 74 GLY A C 1
ATOM 613 O O . GLY A 1 74 ? -22.531 0.512 9.328 1.00 76.38 74 GLY A O 1
ATOM 614 N N . GLY A 1 75 ? -21.239 1.572 7.826 1.00 80.62 75 GLY A N 1
ATOM 615 C CA . GLY A 1 75 ? -20.975 0.418 6.977 1.00 80.62 75 GLY A CA 1
ATOM 616 C C . GLY A 1 75 ? -19.733 -0.356 7.415 1.00 80.62 75 GLY A C 1
ATOM 617 O O . GLY A 1 75 ? -18.928 0.113 8.221 1.00 80.62 75 GLY A O 1
ATOM 618 N N . ARG A 1 76 ? -19.560 -1.559 6.872 1.00 89.06 76 ARG A N 1
ATOM 619 C CA . ARG A 1 76 ? -18.343 -2.361 7.010 1.00 89.06 76 ARG A CA 1
ATOM 620 C C . ARG A 1 76 ? -17.505 -2.256 5.746 1.00 89.06 76 ARG A C 1
ATOM 622 O O . ARG A 1 76 ? -18.023 -2.361 4.632 1.00 89.06 76 ARG A O 1
ATOM 629 N N . VAL A 1 77 ? -16.213 -2.020 5.940 1.00 90.06 77 VAL A N 1
ATOM 630 C CA . VAL A 1 77 ? -15.204 -2.102 4.884 1.00 90.06 77 VAL A CA 1
ATOM 631 C C . VAL A 1 77 ? -14.877 -3.574 4.672 1.00 90.06 77 VAL A C 1
ATOM 633 O O . VAL A 1 77 ? -14.468 -4.250 5.611 1.00 90.06 77 VAL A O 1
ATOM 636 N N . LEU A 1 78 ? -15.083 -4.066 3.450 1.00 89.88 78 LEU A N 1
ATOM 637 C CA . LEU A 1 78 ? -14.780 -5.444 3.060 1.00 89.88 78 LEU A CA 1
ATOM 638 C C . LEU A 1 78 ? -13.891 -5.434 1.821 1.00 89.88 78 LEU A C 1
ATOM 640 O O . LEU A 1 78 ? -14.372 -5.368 0.688 1.00 89.88 78 LEU A O 1
ATOM 644 N N . LEU A 1 79 ? -12.587 -5.504 2.064 1.00 90.12 79 LEU A N 1
ATOM 645 C CA . LEU A 1 79 ? -11.557 -5.514 1.032 1.00 90.12 79 LEU A CA 1
ATOM 646 C C . LEU A 1 79 ? -11.582 -6.830 0.231 1.00 90.12 79 LEU A C 1
ATOM 648 O O . LEU A 1 79 ? -11.918 -7.895 0.755 1.00 90.12 79 LEU A O 1
ATOM 652 N N . GLN A 1 80 ? -11.259 -6.754 -1.060 1.00 93.00 80 GLN A N 1
ATOM 653 C CA . GLN A 1 80 ? -11.294 -7.876 -2.006 1.00 93.00 80 GLN A CA 1
ATOM 654 C C . GLN A 1 80 ? -9.961 -7.981 -2.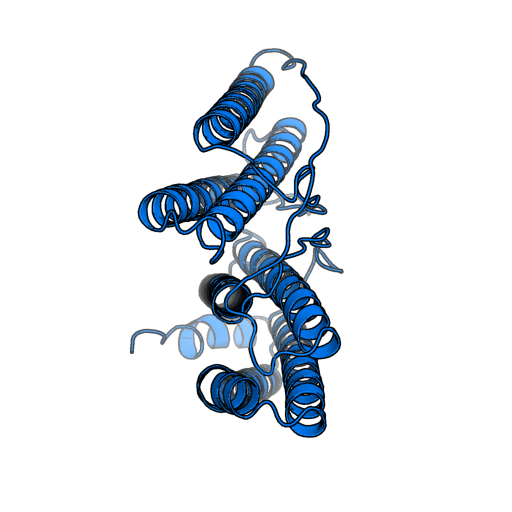751 1.00 93.00 80 GLN A C 1
ATOM 656 O O . GLN A 1 80 ? -9.140 -7.076 -2.707 1.00 93.00 80 GLN A O 1
ATOM 661 N N . ASP A 1 81 ? -9.722 -9.105 -3.425 1.00 93.56 81 ASP A N 1
ATOM 662 C CA . ASP A 1 81 ? -8.524 -9.251 -4.254 1.00 93.56 81 ASP A CA 1
ATOM 663 C C . ASP A 1 81 ? -8.493 -8.171 -5.349 1.00 93.56 81 ASP A C 1
ATOM 665 O O . ASP A 1 81 ? -9.419 -8.074 -6.162 1.00 93.56 81 ASP A O 1
ATOM 669 N N . ILE A 1 82 ? -7.384 -7.436 -5.436 1.00 95.19 82 ILE A N 1
ATOM 670 C CA . ILE A 1 82 ? -7.129 -6.524 -6.552 1.00 95.19 82 ILE A CA 1
ATOM 671 C C . ILE A 1 82 ? -6.449 -7.341 -7.647 1.00 95.19 82 ILE A C 1
ATOM 673 O O . ILE A 1 82 ? -5.362 -7.897 -7.458 1.00 95.19 82 ILE A O 1
ATOM 677 N N . LYS A 1 83 ? -7.111 -7.450 -8.799 1.00 93.62 83 LYS A N 1
ATOM 678 C CA . LYS A 1 83 ? -6.565 -8.177 -9.946 1.00 93.62 83 LYS A CA 1
ATOM 679 C C . LYS A 1 83 ? -5.392 -7.432 -10.553 1.00 93.62 83 LYS A C 1
ATOM 681 O O . LYS A 1 83 ? -5.400 -6.205 -10.614 1.00 93.62 83 LYS A O 1
ATOM 686 N N . LYS A 1 84 ? -4.395 -8.175 -11.035 1.00 91.50 84 LYS A N 1
ATOM 687 C CA . LYS A 1 84 ? -3.343 -7.562 -11.845 1.00 91.50 84 LYS A CA 1
ATOM 688 C C . LYS A 1 84 ? -3.933 -6.920 -13.110 1.00 91.50 84 LYS A C 1
ATOM 690 O O . LYS A 1 84 ? -4.927 -7.436 -13.631 1.00 91.50 84 LYS A O 1
ATOM 695 N N . PRO A 1 85 ? -3.314 -5.854 -13.644 1.00 89.69 85 PRO A N 1
ATOM 696 C CA . PRO A 1 85 ? -3.707 -5.291 -14.928 1.00 89.69 85 PRO A CA 1
ATOM 697 C C . PRO A 1 85 ? -3.653 -6.346 -16.039 1.00 89.69 85 PRO A C 1
ATOM 699 O O . PRO A 1 85 ? -2.777 -7.209 -16.064 1.00 89.69 85 PRO A O 1
ATOM 702 N N . GLU A 1 86 ? -4.573 -6.262 -16.997 1.00 84.38 86 GLU A N 1
ATOM 703 C CA . GLU A 1 86 ? -4.631 -7.201 -18.129 1.00 84.38 86 GLU A CA 1
ATOM 704 C C . GLU A 1 86 ? -3.455 -7.046 -19.113 1.00 84.38 86 GLU A C 1
ATOM 706 O O . GLU A 1 86 ? -3.217 -7.918 -19.956 1.00 84.38 86 GLU A O 1
ATOM 711 N N . LYS A 1 87 ? -2.731 -5.922 -19.025 1.00 80.31 87 LYS A N 1
ATOM 712 C CA . LYS A 1 87 ? -1.632 -5.535 -19.912 1.00 80.31 87 LYS A CA 1
ATOM 713 C C . LYS A 1 87 ? -0.386 -5.167 -19.106 1.00 80.31 87 LYS A C 1
ATOM 715 O O . LYS A 1 87 ? -0.442 -4.316 -18.221 1.00 80.31 87 LYS A O 1
ATOM 720 N N . ASP A 1 88 ? 0.744 -5.745 -19.511 1.00 73.69 88 ASP A N 1
ATOM 721 C CA . ASP A 1 88 ? 2.078 -5.490 -18.936 1.00 73.69 88 ASP A CA 1
ATOM 722 C C . ASP A 1 88 ? 2.947 -4.581 -19.846 1.00 73.69 88 ASP A C 1
ATOM 724 O O . ASP A 1 88 ? 4.114 -4.291 -19.558 1.00 73.69 88 ASP A O 1
ATOM 728 N N . SER A 1 89 ? 2.394 -4.153 -20.988 1.00 81.88 89 SER A N 1
ATOM 729 C CA . SER A 1 89 ? 3.020 -3.268 -21.976 1.00 81.88 89 SER A CA 1
ATOM 730 C C . SER A 1 89 ? 1.956 -2.377 -22.614 1.00 81.88 89 SER A C 1
ATOM 732 O O . SER A 1 89 ? 0.875 -2.846 -22.954 1.00 81.88 89 SER A O 1
ATOM 734 N N . TRP A 1 90 ? 2.227 -1.085 -22.778 1.00 89.69 90 TRP A N 1
ATOM 735 C CA . TRP A 1 90 ? 1.197 -0.131 -23.216 1.00 89.69 90 TRP A CA 1
ATOM 736 C C . TRP A 1 90 ? 1.376 0.357 -24.655 1.00 89.69 90 TRP A C 1
ATOM 738 O O . TRP A 1 90 ? 0.485 0.991 -25.213 1.00 89.69 90 TRP A O 1
ATOM 748 N N . GLY A 1 91 ? 2.481 -0.011 -25.308 1.00 89.75 91 GLY A N 1
ATOM 749 C CA . GLY A 1 91 ? 2.769 0.403 -26.677 1.00 89.75 91 GLY A CA 1
ATOM 750 C C . GLY A 1 91 ? 3.030 1.906 -26.755 1.00 89.75 91 GLY A C 1
ATOM 751 O O . GLY A 1 91 ? 4.025 2.384 -26.212 1.00 89.75 91 GLY A O 1
ATOM 752 N N . SER A 1 92 ? 2.156 2.633 -27.453 1.00 90.75 92 SER A N 1
ATOM 753 C CA . SER A 1 92 ? 2.245 4.084 -27.638 1.00 90.75 92 SER A CA 1
ATOM 754 C C . SER A 1 92 ? 1.494 4.854 -26.545 1.00 90.75 92 SER A C 1
ATOM 756 O O . SER A 1 92 ? 0.607 4.322 -25.878 1.00 90.75 92 SER A O 1
ATOM 758 N N . ILE A 1 93 ? 1.797 6.150 -26.413 1.00 92.31 93 ILE A N 1
ATOM 759 C CA . ILE A 1 93 ? 1.036 7.065 -25.545 1.00 92.31 93 ILE A CA 1
ATOM 760 C C . ILE A 1 93 ? -0.449 7.063 -25.929 1.00 92.31 93 ILE A C 1
ATOM 762 O O . ILE A 1 93 ? -1.297 7.048 -25.046 1.00 92.31 93 ILE A O 1
ATOM 766 N N . LEU A 1 94 ? -0.767 7.035 -27.231 1.00 90.38 94 LEU A N 1
ATOM 767 C CA . LEU A 1 94 ? -2.150 7.003 -27.712 1.00 90.38 94 LEU A CA 1
ATOM 768 C C . LEU A 1 94 ? -2.896 5.778 -27.171 1.00 90.38 94 LEU A C 1
ATOM 770 O O . LEU A 1 94 ? -3.957 5.934 -26.580 1.00 90.38 94 LEU A O 1
ATOM 774 N N . ASN A 1 95 ? -2.305 4.586 -27.281 1.00 91.06 95 ASN A N 1
ATOM 775 C CA . ASN A 1 95 ? -2.924 3.354 -26.791 1.00 91.06 95 ASN A CA 1
ATOM 776 C C . ASN A 1 95 ? -3.128 3.382 -25.266 1.00 91.06 95 ASN A C 1
ATOM 778 O O . ASN A 1 95 ? -4.148 2.904 -24.769 1.00 91.06 95 ASN A O 1
ATOM 782 N N . ALA A 1 96 ? -2.161 3.929 -24.521 1.00 91.50 96 ALA A N 1
ATOM 783 C CA . ALA A 1 96 ? -2.275 4.086 -23.074 1.00 91.50 96 ALA A CA 1
ATOM 784 C C . ALA A 1 96 ? -3.382 5.078 -22.693 1.00 91.50 96 ALA A C 1
ATOM 786 O O . ALA A 1 96 ? -4.189 4.778 -21.821 1.00 91.50 96 ALA A O 1
ATOM 787 N N . MET A 1 97 ? -3.462 6.219 -23.382 1.00 90.00 97 MET A N 1
ATOM 788 C CA . MET A 1 97 ? -4.490 7.238 -23.156 1.00 90.00 97 MET A CA 1
ATOM 789 C C . MET A 1 97 ? -5.888 6.749 -23.549 1.00 90.00 97 MET A C 1
ATOM 791 O O . MET A 1 97 ? -6.856 7.051 -22.861 1.00 90.00 97 MET A O 1
ATOM 795 N N . GLU A 1 98 ? -6.018 5.958 -24.615 1.00 89.62 98 GLU A N 1
ATOM 796 C CA . GLU A 1 98 ? -7.286 5.322 -24.993 1.00 89.62 98 GLU A CA 1
ATOM 797 C C . GLU A 1 98 ? -7.737 4.295 -23.947 1.00 89.62 98 GLU A C 1
ATOM 799 O O . GLU A 1 98 ? -8.915 4.256 -23.588 1.00 89.62 98 GLU A O 1
ATOM 804 N N . ALA A 1 99 ? -6.804 3.497 -23.418 1.00 89.38 99 ALA A N 1
ATOM 805 C CA . ALA A 1 99 ? -7.095 2.556 -22.344 1.00 89.38 99 ALA A CA 1
ATOM 806 C C . ALA A 1 99 ? -7.454 3.270 -21.032 1.00 89.38 99 ALA A C 1
ATOM 808 O O . ALA A 1 99 ? -8.413 2.865 -20.378 1.00 89.38 99 ALA A O 1
ATOM 809 N N . ALA A 1 100 ? -6.745 4.349 -20.686 1.00 85.00 100 ALA A N 1
ATOM 810 C CA . ALA A 1 100 ? -7.075 5.215 -19.557 1.00 85.00 100 ALA A CA 1
ATOM 811 C C . ALA A 1 100 ? -8.481 5.807 -19.725 1.00 85.00 100 ALA A C 1
ATOM 813 O O . ALA A 1 100 ? -9.328 5.638 -18.861 1.00 85.00 100 ALA A O 1
ATOM 814 N N . LEU A 1 101 ? -8.802 6.373 -20.892 1.00 78.38 101 LEU A N 1
ATOM 815 C CA . LEU A 1 101 ? -10.137 6.901 -21.178 1.00 78.38 101 LEU A CA 1
ATOM 816 C C . LEU A 1 101 ? -11.234 5.827 -21.074 1.00 78.38 101 LEU A C 1
ATOM 818 O O . LEU A 1 101 ? -12.344 6.111 -20.625 1.00 78.38 101 LEU A O 1
ATOM 822 N N . GLN A 1 102 ? -10.963 4.594 -21.506 1.00 85.19 102 GLN A N 1
ATOM 823 C CA . GLN A 1 102 ? -11.905 3.486 -21.351 1.00 85.19 102 GLN A CA 1
ATOM 824 C C . GLN A 1 102 ? -12.080 3.077 -19.882 1.00 85.19 102 GLN A C 1
ATOM 826 O O . GLN A 1 102 ? -13.207 2.779 -19.468 1.00 85.19 102 GLN A O 1
ATOM 831 N N . LEU A 1 103 ? -10.995 3.064 -19.107 1.00 84.19 103 LEU A N 1
ATOM 832 C CA . LEU A 1 103 ? -11.017 2.819 -17.669 1.00 84.19 103 LEU A CA 1
ATOM 833 C C . LEU A 1 103 ? -11.844 3.897 -16.960 1.00 84.19 103 LEU A C 1
ATOM 835 O O . LEU A 1 103 ? -12.816 3.544 -16.301 1.00 84.19 103 LEU A O 1
ATOM 839 N N . GLU A 1 104 ? -11.579 5.177 -17.227 1.00 79.25 104 GLU A N 1
ATOM 840 C CA . GLU A 1 104 ? -12.343 6.318 -16.701 1.00 79.25 104 GLU A CA 1
ATOM 841 C C . GLU A 1 104 ? -13.827 6.241 -17.053 1.00 79.25 104 GLU A C 1
ATOM 843 O O . GLU A 1 104 ? -14.702 6.439 -16.215 1.00 79.25 104 GLU A O 1
ATOM 848 N N . ARG A 1 105 ? -14.161 5.881 -18.299 1.00 69.25 105 ARG A N 1
ATOM 849 C CA . ARG A 1 105 ? -15.561 5.662 -18.697 1.00 69.25 105 ARG A CA 1
ATOM 850 C C . ARG A 1 105 ? -16.211 4.527 -17.915 1.00 69.25 105 ARG A C 1
ATOM 852 O O . ARG A 1 105 ? -17.406 4.600 -17.640 1.00 69.25 105 ARG A O 1
ATOM 859 N N . SER A 1 106 ? -15.452 3.484 -17.589 1.00 79.31 106 SER A N 1
ATOM 860 C CA . SER A 1 106 ? -15.941 2.337 -16.823 1.00 79.31 106 SER A CA 1
ATOM 861 C C . SER A 1 106 ? -16.120 2.693 -15.347 1.00 79.31 106 SER A C 1
ATOM 863 O O . SER A 1 106 ? -17.160 2.354 -14.791 1.00 79.31 106 SER A O 1
ATOM 865 N N . VAL A 1 107 ? -15.168 3.417 -14.747 1.00 71.62 107 VAL A N 1
ATOM 866 C CA . VAL A 1 107 ? -15.239 3.966 -13.379 1.00 71.62 107 VAL A CA 1
ATOM 867 C C . VAL A 1 107 ? -16.423 4.919 -13.267 1.00 71.62 107 VAL A C 1
ATOM 869 O O . VAL A 1 107 ? -17.306 4.719 -12.439 1.00 71.62 107 VAL A O 1
ATOM 872 N N . ASN A 1 108 ? -16.536 5.883 -14.181 1.00 67.88 108 ASN A N 1
ATOM 873 C CA . ASN A 1 108 ? -17.660 6.811 -14.221 1.00 67.88 108 ASN A CA 1
ATOM 874 C C . ASN A 1 108 ? -18.995 6.086 -14.434 1.00 67.88 108 ASN A C 1
ATOM 876 O O . ASN A 1 108 ? -19.986 6.426 -13.792 1.00 67.88 108 ASN A O 1
ATOM 880 N N . LYS A 1 109 ? -19.047 5.061 -15.296 1.00 72.75 109 LYS A N 1
ATOM 881 C CA . LYS A 1 109 ? -20.244 4.221 -15.420 1.00 72.75 109 LYS A CA 1
ATOM 882 C C . LYS A 1 109 ? -20.557 3.534 -14.090 1.00 72.75 109 LYS A C 1
ATOM 884 O O . LYS A 1 109 ? -21.689 3.640 -13.653 1.00 72.75 109 LYS A O 1
ATOM 889 N N . ALA A 1 110 ? -19.585 2.921 -13.418 1.00 76.62 110 ALA A N 1
ATOM 890 C CA . ALA A 1 110 ? -19.783 2.284 -12.116 1.00 76.62 110 ALA A CA 1
ATOM 891 C C . ALA A 1 110 ? -20.235 3.274 -11.022 1.00 76.62 110 ALA A C 1
ATOM 893 O O . ALA A 1 110 ? -21.083 2.931 -10.201 1.00 76.62 110 ALA A O 1
ATOM 894 N N . LEU A 1 111 ? -19.747 4.519 -11.039 1.00 68.69 111 LEU A N 1
ATOM 895 C CA . LEU A 1 111 ? -20.214 5.597 -10.160 1.00 68.69 111 LEU A CA 1
ATOM 896 C C . LEU A 1 111 ? -21.656 6.006 -10.471 1.00 68.69 111 LEU A C 1
ATOM 898 O O . LEU A 1 111 ? -22.464 6.166 -9.557 1.00 68.69 111 LEU A O 1
ATOM 902 N N . LEU A 1 112 ? -22.012 6.140 -11.751 1.00 67.81 112 LEU A N 1
ATOM 903 C CA . LEU A 1 112 ? -23.391 6.389 -12.176 1.00 67.81 112 LEU A CA 1
ATOM 904 C C . LEU A 1 112 ? -24.303 5.204 -11.846 1.00 67.81 112 LEU A C 1
ATOM 906 O O . LEU A 1 112 ? -25.457 5.420 -11.497 1.00 67.81 112 LEU A O 1
ATOM 910 N N . ASP A 1 113 ? -23.795 3.979 -11.937 1.00 72.44 113 ASP A N 1
ATOM 911 C CA . ASP A 1 113 ? -24.452 2.725 -11.568 1.00 72.44 113 ASP A CA 1
ATOM 912 C C . ASP A 1 113 ? -24.634 2.642 -10.046 1.00 72.44 113 ASP A C 1
ATOM 914 O O . ASP A 1 113 ? -25.660 2.153 -9.597 1.00 72.44 113 ASP A O 1
ATOM 918 N N . LEU A 1 114 ? -23.700 3.164 -9.241 1.00 70.12 114 LEU A N 1
ATOM 919 C CA . LEU A 1 114 ? -23.803 3.301 -7.782 1.00 70.12 114 LEU A CA 1
ATOM 920 C C . LEU A 1 114 ? -24.806 4.393 -7.385 1.00 70.12 114 LEU A C 1
ATOM 922 O O . LEU A 1 114 ? -25.630 4.178 -6.499 1.00 70.12 114 LEU A O 1
ATOM 926 N N . HIS A 1 115 ? -24.771 5.547 -8.053 1.00 64.06 115 HIS A N 1
ATOM 927 C CA . HIS A 1 115 ? -25.748 6.621 -7.867 1.00 64.06 115 HIS A CA 1
ATOM 928 C C . HIS A 1 115 ? -27.148 6.152 -8.277 1.00 64.06 115 HIS A C 1
ATOM 930 O O . HIS A 1 115 ? -28.123 6.373 -7.559 1.00 64.06 115 HIS A O 1
ATOM 936 N N . ARG A 1 116 ? -27.252 5.444 -9.407 1.00 70.25 116 ARG A N 1
ATOM 937 C CA . ARG A 1 116 ? -28.469 4.746 -9.811 1.00 70.25 116 ARG A CA 1
ATOM 938 C C . ARG A 1 116 ? -28.783 3.603 -8.866 1.00 70.25 116 ARG A C 1
ATOM 940 O O . ARG A 1 116 ? -29.945 3.424 -8.595 1.00 70.25 116 ARG A O 1
ATOM 947 N N . LEU A 1 117 ? -27.839 2.880 -8.264 1.00 70.00 117 LEU A N 1
ATOM 948 C CA . LEU A 1 117 ? -28.125 1.887 -7.215 1.00 70.00 117 LEU A CA 1
ATOM 949 C C . LEU A 1 117 ? -28.766 2.512 -5.990 1.00 70.00 117 LEU A C 1
ATOM 951 O O . LEU A 1 117 ? -29.724 1.972 -5.456 1.00 70.00 117 LEU A O 1
ATOM 955 N N . ALA A 1 118 ? -28.308 3.698 -5.623 1.00 58.00 118 ALA A N 1
ATOM 956 C CA . ALA A 1 118 ? -28.991 4.519 -4.646 1.00 58.00 118 ALA A CA 1
ATOM 957 C C . ALA A 1 118 ? -30.375 5.032 -5.131 1.00 58.00 118 ALA A C 1
ATOM 959 O O . ALA A 1 118 ? -31.112 5.557 -4.300 1.00 58.00 118 ALA A O 1
ATOM 960 N N . SER A 1 119 ? -30.735 4.870 -6.420 1.00 55.34 119 SER A N 1
ATOM 961 C CA . SER A 1 119 ? -31.939 5.427 -7.082 1.00 55.34 119 SER A CA 1
ATOM 962 C C . SER A 1 119 ? -32.953 4.451 -7.781 1.00 55.34 119 SER A C 1
ATOM 964 O O . SER A 1 119 ? -34.138 4.738 -7.674 1.00 55.34 119 SER A O 1
ATOM 966 N N . ASP A 1 120 ? -32.579 3.361 -8.489 1.00 53.34 120 ASP A N 1
ATOM 967 C CA . ASP A 1 120 ? -33.372 2.557 -9.480 1.00 53.34 120 ASP A CA 1
ATOM 968 C C . ASP A 1 120 ? -33.840 1.118 -8.994 1.00 53.34 120 ASP A C 1
ATOM 970 O O . ASP A 1 120 ? -34.811 1.042 -8.266 1.00 53.34 120 ASP A O 1
ATOM 974 N N . GLN A 1 121 ? -33.248 -0.071 -9.268 1.00 49.00 121 GLN A N 1
ATOM 975 C CA . GLN A 1 121 ? -32.872 -0.899 -8.081 1.00 49.00 121 GLN A CA 1
ATOM 976 C C . GLN A 1 121 ? -31.973 0.008 -7.285 1.00 49.00 121 GLN A C 1
ATOM 978 O O . GLN A 1 121 ? -32.095 0.117 -6.070 1.00 49.00 121 GLN A O 1
ATOM 983 N N . GLY A 1 122 ? -31.098 0.721 -8.006 1.00 29.92 122 GLY A N 1
ATOM 984 C CA . GLY A 1 122 ? -30.269 0.328 -9.205 1.00 29.92 122 GLY A CA 1
ATOM 985 C C . GLY A 1 122 ? -30.605 -0.224 -10.620 1.00 29.92 122 GLY A C 1
ATOM 986 O O . GLY A 1 122 ? -31.529 0.111 -11.333 1.00 29.92 122 GLY A O 1
ATOM 987 N N . ASP A 1 123 ? -29.658 -1.008 -11.124 1.00 30.95 123 ASP A N 1
ATOM 988 C CA . ASP A 1 123 ? -28.933 -0.785 -12.398 1.00 30.95 123 ASP A CA 1
ATOM 989 C C . ASP A 1 123 ? -28.713 -2.109 -13.217 1.00 30.95 123 ASP A C 1
ATOM 991 O O . ASP A 1 123 ? -29.222 -3.121 -12.717 1.00 30.95 123 ASP A O 1
ATOM 995 N N . PRO A 1 124 ? -28.100 -2.189 -14.458 1.00 32.78 124 PRO A N 1
ATOM 996 C CA . PRO A 1 124 ? -26.748 -2.854 -14.671 1.00 32.78 124 PRO A CA 1
ATOM 997 C C . PRO A 1 124 ? -25.871 -2.646 -16.005 1.00 32.78 124 PRO A C 1
ATOM 999 O O . PRO A 1 124 ? -26.380 -2.839 -17.107 1.00 32.78 124 PRO A O 1
ATOM 1002 N N . HIS A 1 125 ? -24.526 -2.376 -15.924 1.00 26.89 125 HIS A N 1
ATOM 1003 C CA . HIS A 1 125 ? -23.230 -3.093 -16.347 1.00 26.89 125 HIS A CA 1
ATOM 1004 C C . HIS A 1 125 ? -22.791 -3.520 -17.844 1.00 26.89 125 HIS A C 1
ATOM 1006 O O . HIS A 1 125 ? -23.474 -3.088 -18.766 1.00 26.89 125 HIS A O 1
ATOM 1012 N N . PRO A 1 126 ? -21.604 -4.173 -18.197 1.00 40.19 126 PRO A N 1
ATOM 1013 C CA . PRO A 1 126 ? -20.296 -3.608 -18.722 1.00 40.19 126 PRO A CA 1
ATOM 1014 C C . PRO A 1 126 ? -19.537 -4.341 -19.933 1.00 40.19 126 PRO A C 1
ATOM 1016 O O . PRO A 1 126 ? -20.166 -5.084 -20.678 1.00 40.19 126 PRO A O 1
ATOM 1019 N N . VAL A 1 127 ? -18.201 -4.108 -20.147 1.00 29.00 127 VAL A N 1
ATOM 1020 C CA . VAL A 1 127 ? -17.283 -4.329 -21.346 1.00 29.00 127 VAL A CA 1
ATOM 1021 C C . VAL A 1 127 ? -16.010 -5.223 -21.052 1.00 29.00 127 VAL A C 1
ATOM 1023 O O . VAL A 1 127 ? -15.764 -5.488 -19.882 1.00 29.00 127 VAL A O 1
ATOM 1026 N N . GLN A 1 128 ? -15.174 -5.646 -22.050 1.00 28.53 128 GLN A N 1
ATOM 1027 C CA . GLN A 1 128 ? -13.840 -6.355 -21.943 1.00 28.53 128 GLN A CA 1
ATOM 1028 C C . GLN A 1 128 ? -12.737 -5.903 -22.975 1.00 28.53 128 GLN A C 1
ATOM 1030 O O . GLN A 1 128 ? -13.119 -5.358 -24.014 1.00 28.53 128 GLN A O 1
ATOM 1035 N N . PRO A 1 129 ? -11.409 -6.171 -22.771 1.00 32.88 129 PRO A N 1
ATOM 1036 C CA . PRO A 1 129 ? -10.335 -6.144 -23.814 1.00 32.88 129 PRO A CA 1
ATOM 1037 C C . PRO A 1 129 ? -9.178 -7.225 -23.754 1.00 32.88 129 PRO A C 1
ATOM 1039 O O . PRO A 1 129 ? -9.222 -8.159 -22.962 1.00 32.88 129 PRO A O 1
ATOM 1042 N N . ILE A 1 130 ? -8.160 -7.132 -24.661 1.00 25.19 130 ILE A N 1
ATOM 1043 C CA . ILE A 1 130 ? -7.071 -8.122 -24.992 1.00 25.19 130 ILE A CA 1
ATOM 1044 C C . ILE A 1 130 ? -5.626 -7.498 -25.041 1.00 25.19 130 ILE A C 1
ATOM 1046 O O . ILE A 1 130 ? -5.483 -6.289 -25.215 1.00 25.19 130 ILE A O 1
ATOM 1050 N N . SER A 1 131 ? -4.599 -8.374 -24.915 1.00 25.78 131 SER A N 1
ATOM 1051 C CA . SER A 1 131 ? -3.135 -8.334 -24.579 1.00 25.78 131 SER A CA 1
ATOM 1052 C C . SER A 1 131 ? -2.045 -7.808 -25.586 1.00 25.78 131 SER A C 1
ATOM 1054 O O . SER A 1 131 ? -2.368 -7.244 -26.626 1.00 25.78 131 SER A O 1
ATOM 1056 N N . THR A 1 132 ? -0.738 -7.973 -25.241 1.00 27.22 132 THR A N 1
ATOM 1057 C CA . THR A 1 132 ? 0.480 -7.169 -25.617 1.00 27.22 132 THR A CA 1
ATOM 1058 C C . THR A 1 132 ? 1.781 -7.956 -25.988 1.00 27.22 132 THR A C 1
ATOM 1060 O O . THR A 1 132 ? 1.832 -9.161 -25.775 1.00 27.22 132 THR A O 1
ATOM 1063 N N . CYS A 1 13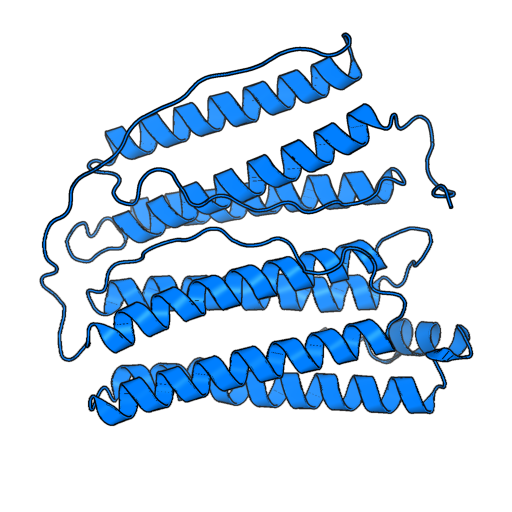3 ? 2.862 -7.273 -26.459 1.00 27.45 133 CYS A N 1
ATOM 1064 C CA . CYS A 1 133 ? 4.198 -7.797 -26.897 1.00 27.45 133 CYS A CA 1
ATOM 1065 C C . CYS A 1 133 ? 5.429 -7.079 -26.233 1.00 27.45 133 CYS A C 1
ATOM 1067 O O . CYS A 1 133 ? 5.288 -5.937 -25.787 1.00 27.45 133 CYS A O 1
ATOM 1069 N N . THR A 1 134 ? 6.630 -7.708 -26.201 1.00 34.25 134 THR A N 1
ATOM 1070 C CA . THR A 1 134 ? 7.886 -7.300 -25.483 1.00 34.25 134 THR A CA 1
ATOM 1071 C C . THR A 1 134 ? 9.166 -7.177 -26.359 1.00 34.25 134 THR A C 1
ATOM 1073 O O . THR A 1 134 ? 9.324 -7.926 -27.318 1.00 34.25 134 THR A O 1
ATOM 1076 N N . MET A 1 135 ? 10.106 -6.284 -25.974 1.00 39.19 135 MET A N 1
ATOM 1077 C CA . MET A 1 135 ? 11.492 -6.078 -26.490 1.00 39.19 135 MET A CA 1
ATOM 1078 C C . MET A 1 135 ? 12.527 -5.987 -25.323 1.00 39.19 135 MET A C 1
ATOM 1080 O O . MET A 1 135 ? 12.126 -5.891 -24.160 1.00 39.19 135 MET A O 1
ATOM 1084 N N . SER A 1 136 ? 13.842 -6.051 -25.618 1.00 51.75 136 SER A N 1
ATOM 1085 C CA . SER A 1 136 ? 14.986 -6.121 -24.662 1.00 51.75 136 SER A CA 1
ATOM 1086 C C . SER A 1 136 ? 15.528 -4.749 -24.189 1.00 51.75 136 SER A C 1
ATOM 1088 O O . SER A 1 136 ? 15.655 -3.842 -25.005 1.00 51.75 136 SER A O 1
ATOM 1090 N N . SER A 1 137 ? 15.936 -4.630 -22.910 1.00 65.50 137 SER A N 1
ATOM 1091 C CA . SER A 1 137 ? 16.521 -3.416 -22.277 1.00 65.50 137 SER A CA 1
ATOM 1092 C C . SER A 1 137 ? 17.961 -3.133 -22.726 1.00 65.50 137 SER A C 1
ATOM 1094 O O . SER A 1 137 ? 18.729 -4.074 -22.934 1.00 65.50 137 SER A O 1
ATOM 1096 N N . GLN A 1 138 ? 18.335 -1.852 -22.832 1.00 75.56 138 GLN A N 1
ATOM 1097 C CA . GLN A 1 138 ? 19.675 -1.401 -23.241 1.00 75.56 138 GLN A CA 1
ATOM 1098 C C . GLN A 1 138 ? 20.570 -1.003 -22.058 1.00 75.56 138 GLN A C 1
ATOM 1100 O O . GLN A 1 138 ? 21.791 -1.017 -22.195 1.00 75.56 138 GLN A O 1
ATOM 1105 N N . ILE A 1 139 ? 19.993 -0.666 -20.897 1.00 73.94 139 ILE A N 1
ATOM 1106 C CA . ILE A 1 139 ? 20.754 -0.150 -19.738 1.00 73.94 139 ILE A CA 1
ATOM 1107 C C . ILE A 1 139 ? 21.130 -1.217 -18.705 1.00 73.94 139 ILE A C 1
ATOM 1109 O O . ILE A 1 139 ? 21.762 -0.919 -17.691 1.00 73.94 139 ILE A O 1
ATOM 1113 N N . ARG A 1 140 ? 20.703 -2.464 -18.916 1.00 82.62 140 ARG A N 1
ATOM 1114 C CA . ARG A 1 140 ? 20.890 -3.535 -17.941 1.00 82.62 140 ARG A CA 1
ATOM 1115 C C . ARG A 1 140 ? 22.373 -3.867 -17.767 1.00 82.62 140 ARG A C 1
ATOM 1117 O O . ARG A 1 140 ? 23.008 -4.412 -18.667 1.00 82.62 140 ARG A O 1
ATOM 1124 N N . GLN A 1 141 ? 22.897 -3.632 -16.566 1.00 67.69 141 GLN A N 1
ATOM 1125 C CA . GLN A 1 141 ? 24.275 -3.957 -16.205 1.00 67.69 141 GLN A CA 1
ATOM 1126 C C . GLN A 1 141 ? 24.343 -4.539 -14.791 1.00 67.69 141 GLN A C 1
ATOM 1128 O O . GLN A 1 141 ? 23.826 -3.958 -13.833 1.00 67.69 141 GLN A O 1
ATOM 1133 N N . ASN A 1 142 ? 25.000 -5.698 -14.673 1.00 73.56 142 ASN A N 1
ATOM 1134 C CA . ASN A 1 142 ? 25.208 -6.407 -13.408 1.00 73.56 142 ASN A CA 1
ATOM 1135 C C . ASN A 1 142 ? 23.915 -6.600 -12.588 1.00 73.56 142 ASN A C 1
ATOM 1137 O O . ASN A 1 142 ? 23.895 -6.400 -11.378 1.00 73.56 142 ASN A O 1
ATOM 1141 N N . TYR A 1 143 ? 22.815 -6.921 -13.274 1.00 82.06 143 TYR A N 1
ATOM 1142 C CA . TYR A 1 143 ? 21.501 -7.106 -12.668 1.00 82.06 143 TYR A CA 1
ATOM 1143 C C . TYR A 1 143 ? 20.939 -8.465 -13.077 1.00 82.06 143 TYR A C 1
ATOM 1145 O O . TYR A 1 143 ? 20.575 -8.686 -14.235 1.00 82.06 143 TYR A O 1
ATOM 1153 N N . GLN A 1 144 ? 20.934 -9.415 -12.146 1.00 79.38 144 GLN A N 1
ATOM 1154 C CA . GLN A 1 144 ? 20.590 -10.805 -12.440 1.00 79.38 144 GLN A CA 1
ATOM 1155 C C . GLN A 1 144 ? 19.079 -11.025 -12.489 1.00 79.38 144 GLN A C 1
ATOM 1157 O O . GLN A 1 144 ? 18.316 -10.336 -11.816 1.00 79.38 144 GLN A O 1
ATOM 1162 N N . ALA A 1 145 ? 18.640 -12.001 -13.287 1.00 76.62 145 ALA A N 1
ATOM 1163 C CA . ALA A 1 145 ? 17.220 -12.346 -13.409 1.00 76.62 145 ALA A CA 1
ATOM 1164 C C . ALA A 1 145 ? 16.607 -12.772 -12.060 1.00 76.62 145 ALA A C 1
ATOM 1166 O O . ALA A 1 145 ? 15.442 -12.494 -11.789 1.00 76.62 145 ALA A O 1
ATOM 1167 N N . GLU A 1 146 ? 17.403 -13.398 -11.186 1.00 79.75 146 GLU A N 1
ATOM 1168 C CA . GLU A 1 146 ? 16.979 -13.751 -9.827 1.00 79.75 146 GLU A CA 1
ATOM 1169 C C . GLU A 1 146 ? 16.747 -12.508 -8.953 1.00 79.75 146 GLU A C 1
ATOM 1171 O O . GLU A 1 146 ? 15.743 -12.450 -8.243 1.00 79.75 146 GLU A O 1
ATOM 1176 N N . SER A 1 147 ? 17.614 -11.491 -9.052 1.00 80.81 147 SER A N 1
ATOM 1177 C CA . SER A 1 147 ? 17.439 -10.200 -8.372 1.00 80.81 147 SER A CA 1
ATOM 1178 C C . SER A 1 147 ? 16.202 -9.464 -8.887 1.00 80.81 147 SER A C 1
ATOM 1180 O O . SER A 1 147 ? 15.392 -8.995 -8.096 1.00 80.81 147 SER A O 1
ATOM 1182 N N . GLU A 1 148 ? 15.998 -9.440 -10.205 1.00 85.81 148 GLU A N 1
ATOM 1183 C CA . GLU A 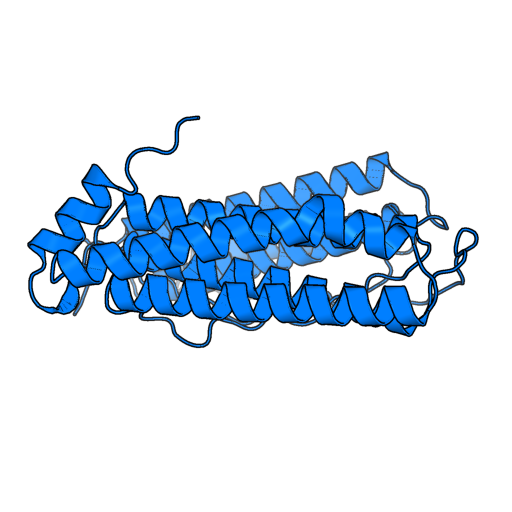1 148 ? 14.808 -8.864 -10.842 1.00 85.81 148 GLU A CA 1
ATOM 1184 C C . GLU A 1 148 ? 13.511 -9.538 -10.381 1.00 85.81 148 GLU A C 1
ATOM 1186 O O . GLU A 1 148 ? 12.553 -8.856 -10.003 1.00 85.81 148 GLU A O 1
ATOM 1191 N N . ALA A 1 149 ? 13.482 -10.873 -10.366 1.00 82.38 149 ALA A N 1
ATOM 1192 C CA . ALA A 1 149 ? 12.352 -11.638 -9.853 1.00 82.38 149 ALA A CA 1
ATOM 1193 C C . ALA A 1 149 ? 12.162 -11.432 -8.342 1.00 82.38 149 ALA A C 1
ATOM 1195 O O . ALA A 1 149 ? 11.032 -11.393 -7.858 1.00 82.38 149 ALA A O 1
ATOM 1196 N N . GLY A 1 150 ? 13.253 -11.290 -7.587 1.00 83.31 150 GLY A N 1
ATOM 1197 C CA . GLY A 1 150 ? 13.243 -10.935 -6.170 1.00 83.31 150 GLY A CA 1
ATOM 1198 C C . GLY A 1 150 ? 12.590 -9.577 -5.911 1.00 83.31 150 GLY A C 1
ATOM 1199 O O . GLY A 1 150 ? 11.680 -9.499 -5.091 1.00 83.31 150 GLY A O 1
ATOM 1200 N N . VAL A 1 151 ? 12.963 -8.547 -6.675 1.00 90.25 151 VAL A N 1
ATOM 1201 C CA . VAL A 1 151 ? 12.348 -7.212 -6.604 1.00 90.25 151 VAL A CA 1
ATOM 1202 C C . VAL A 1 151 ? 10.859 -7.269 -6.955 1.00 90.25 151 VAL A C 1
ATOM 1204 O O . VAL A 1 151 ? 10.045 -6.743 -6.204 1.00 90.25 151 VAL A O 1
ATOM 1207 N N . ASN A 1 152 ? 10.461 -7.970 -8.025 1.00 87.50 152 ASN A N 1
ATOM 1208 C CA . ASN A 1 152 ? 9.039 -8.119 -8.380 1.00 87.50 152 ASN A CA 1
ATOM 1209 C C . ASN A 1 152 ? 8.227 -8.836 -7.281 1.00 87.50 152 ASN A C 1
ATOM 1211 O O . ASN A 1 152 ? 7.092 -8.450 -6.997 1.00 87.50 152 ASN A O 1
ATOM 1215 N N . ARG A 1 153 ? 8.802 -9.861 -6.634 1.00 92.50 153 ARG A N 1
ATOM 1216 C CA . ARG A 1 153 ? 8.167 -10.538 -5.488 1.00 92.50 153 ARG A CA 1
ATOM 1217 C C . ARG A 1 153 ? 8.003 -9.595 -4.299 1.00 92.50 153 ARG A C 1
ATOM 1219 O O . ARG A 1 153 ? 6.917 -9.548 -3.725 1.00 92.50 153 ARG A O 1
ATOM 1226 N N . LEU A 1 154 ? 9.046 -8.837 -3.968 1.00 93.94 154 LEU A N 1
ATOM 1227 C CA . LEU A 1 154 ? 9.029 -7.899 -2.851 1.00 93.94 154 LEU A CA 1
ATOM 1228 C C . LEU A 1 154 ? 8.027 -6.759 -3.075 1.00 93.94 154 LEU A C 1
ATOM 1230 O O . LEU A 1 154 ? 7.294 -6.414 -2.156 1.00 93.94 154 LEU A O 1
ATOM 1234 N N . VAL A 1 155 ? 7.914 -6.239 -4.302 1.00 95.31 155 VAL A N 1
ATOM 1235 C CA . VAL A 1 155 ? 6.879 -5.257 -4.668 1.00 95.31 155 VAL A CA 1
ATOM 1236 C C . VAL A 1 155 ? 5.480 -5.790 -4.351 1.00 95.31 155 VAL A C 1
ATOM 1238 O O . VAL A 1 155 ? 4.697 -5.086 -3.722 1.00 95.31 155 VAL A O 1
ATOM 1241 N N . ASN A 1 156 ? 5.158 -7.034 -4.729 1.00 93.94 156 ASN A N 1
ATOM 1242 C CA . ASN A 1 156 ? 3.848 -7.608 -4.398 1.00 93.94 156 ASN A CA 1
ATOM 1243 C C . ASN A 1 156 ? 3.664 -7.745 -2.875 1.00 93.94 156 ASN A C 1
ATOM 1245 O O . ASN A 1 156 ? 2.621 -7.368 -2.350 1.00 93.94 156 ASN A O 1
ATOM 1249 N N . GLN A 1 157 ? 4.686 -8.205 -2.147 1.00 95.06 157 GLN A N 1
ATOM 1250 C CA . GLN A 1 157 ? 4.617 -8.296 -0.683 1.00 95.06 157 GLN A CA 1
ATOM 1251 C C . GLN A 1 157 ? 4.378 -6.930 -0.023 1.00 95.06 157 GLN A C 1
ATOM 1253 O O . GLN A 1 157 ? 3.555 -6.836 0.881 1.00 95.06 157 GLN A O 1
ATOM 1258 N N . LEU A 1 158 ? 5.027 -5.864 -0.497 1.00 96.94 158 LEU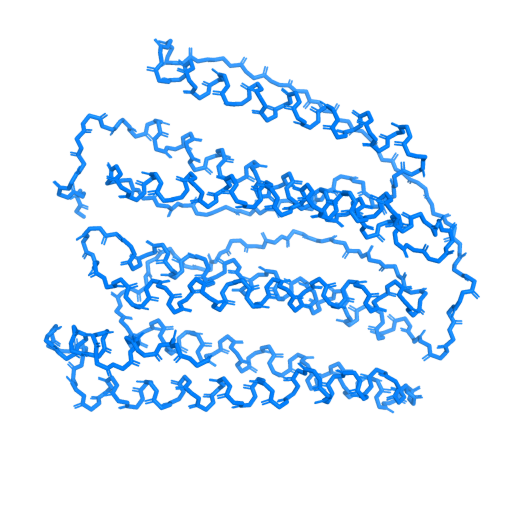 A N 1
ATOM 1259 C CA . LEU A 1 158 ? 4.819 -4.503 0.004 1.00 96.94 158 LEU A CA 1
ATOM 1260 C C . LEU A 1 158 ? 3.408 -3.981 -0.299 1.00 96.94 158 LEU A C 1
ATOM 1262 O O . LEU A 1 158 ? 2.771 -3.409 0.584 1.00 96.94 158 LEU A O 1
ATOM 1266 N N . LEU A 1 159 ? 2.879 -4.242 -1.500 1.00 95.75 159 LEU A N 1
ATOM 1267 C CA . LEU A 1 159 ? 1.495 -3.902 -1.850 1.00 95.75 159 LEU A CA 1
ATOM 1268 C C . LEU A 1 159 ? 0.478 -4.669 -0.984 1.00 95.75 159 LEU A C 1
ATOM 1270 O O . LEU A 1 159 ? -0.495 -4.081 -0.516 1.00 95.75 159 LEU A O 1
ATOM 1274 N N . GLN A 1 160 ? 0.715 -5.956 -0.707 1.00 96.38 160 GLN A N 1
ATOM 1275 C CA . GLN A 1 160 ? -0.123 -6.751 0.204 1.00 96.38 160 GLN A CA 1
ATOM 1276 C C . GLN A 1 160 ? -0.051 -6.250 1.652 1.00 96.38 160 GLN A C 1
ATOM 1278 O O . GLN A 1 160 ? -1.073 -6.193 2.341 1.00 96.38 160 GLN A O 1
ATOM 1283 N N . SER A 1 161 ? 1.135 -5.853 2.118 1.00 96.81 161 SER A N 1
ATOM 1284 C CA . SER A 1 161 ? 1.317 -5.279 3.453 1.00 96.81 161 SER A CA 1
ATOM 1285 C C . SER A 1 161 ? 0.623 -3.929 3.591 1.00 96.81 161 SER A C 1
ATOM 1287 O O . SER A 1 161 ? -0.097 -3.719 4.565 1.00 96.81 161 SER A O 1
ATOM 1289 N N . SER A 1 162 ? 0.753 -3.057 2.585 1.00 97.88 162 SER A N 1
ATOM 1290 C CA . SER A 1 162 ? -0.012 -1.809 2.490 1.00 97.88 162 SER A CA 1
ATOM 1291 C C . SER A 1 162 ? -1.515 -2.091 2.600 1.00 97.88 162 SER A C 1
ATOM 1293 O O . SER A 1 162 ? -2.196 -1.537 3.459 1.00 97.88 162 SER A O 1
ATOM 1295 N N . TYR A 1 163 ? -2.023 -3.069 1.844 1.00 96.81 163 TYR A N 1
ATOM 1296 C CA . TYR A 1 163 ? -3.443 -3.424 1.869 1.00 96.81 163 TYR A CA 1
ATOM 1297 C C . TYR A 1 163 ? -3.918 -4.003 3.214 1.00 96.81 163 TYR A C 1
ATOM 1299 O O . TYR A 1 163 ? -5.040 -3.750 3.659 1.00 96.81 163 TYR A O 1
ATOM 1307 N N . THR A 1 164 ? -3.042 -4.732 3.907 1.00 97.31 164 THR A N 1
ATOM 1308 C CA . THR A 1 164 ? -3.289 -5.228 5.269 1.00 97.31 164 THR A CA 1
ATOM 1309 C C . THR A 1 164 ? -3.370 -4.085 6.277 1.00 97.31 164 THR A C 1
ATOM 1311 O O . THR A 1 164 ? -4.284 -4.057 7.104 1.00 97.31 164 THR A O 1
ATOM 1314 N N . TYR A 1 165 ? -2.472 -3.104 6.180 1.00 98.00 165 TYR A N 1
ATOM 1315 C CA . TYR A 1 165 ? -2.508 -1.916 7.027 1.00 98.00 165 TYR A CA 1
ATOM 1316 C C . TYR A 1 165 ? -3.712 -1.016 6.757 1.00 98.00 165 TYR A C 1
ATOM 1318 O O . TYR A 1 165 ? -4.282 -0.470 7.702 1.00 98.00 165 TYR A O 1
ATOM 1326 N N . LEU A 1 166 ? -4.169 -0.934 5.507 1.00 96.50 166 LEU A N 1
ATOM 1327 C CA . LEU A 1 166 ? -5.409 -0.246 5.162 1.00 96.50 166 LEU A CA 1
ATOM 1328 C C . LEU A 1 166 ? -6.619 -0.890 5.862 1.00 96.50 166 LEU A C 1
ATOM 1330 O O . LEU A 1 166 ? -7.435 -0.185 6.457 1.00 96.50 166 LEU A O 1
ATOM 1334 N N . SER A 1 167 ? -6.703 -2.227 5.864 1.00 96.31 167 SER A N 1
ATOM 1335 C CA . SER A 1 167 ? -7.739 -2.968 6.607 1.00 96.31 167 SER A CA 1
ATOM 1336 C C . SER A 1 167 ? -7.686 -2.687 8.109 1.00 96.31 167 SER A C 1
ATOM 1338 O O . SER A 1 167 ? -8.705 -2.349 8.713 1.00 96.31 167 SER A O 1
ATOM 1340 N N . LEU A 1 168 ? -6.492 -2.763 8.705 1.00 96.50 168 LEU A N 1
ATOM 1341 C CA . LEU A 1 168 ? -6.266 -2.428 10.112 1.00 96.50 168 LEU A CA 1
ATOM 1342 C C . LEU A 1 168 ? -6.728 -1.005 10.433 1.00 96.50 168 LEU A C 1
ATOM 1344 O O . LEU A 1 168 ? -7.459 -0.797 11.398 1.00 96.50 168 LEU A O 1
ATOM 1348 N N . SER A 1 169 ? -6.337 -0.031 9.614 1.00 96.56 169 SER A N 1
ATOM 1349 C CA . SER A 1 169 ? -6.713 1.368 9.796 1.00 96.56 169 SER A CA 1
ATOM 1350 C C . SER A 1 169 ? -8.231 1.537 9.844 1.00 96.56 169 SER A C 1
ATOM 1352 O O . SER A 1 169 ? -8.768 2.036 10.836 1.00 96.56 169 SER A O 1
ATOM 1354 N N . PHE A 1 170 ? -8.937 1.050 8.820 1.00 94.25 170 PHE A N 1
ATOM 1355 C CA . PHE A 1 170 ? -10.384 1.221 8.728 1.00 94.25 170 PHE A CA 1
ATOM 1356 C C . PHE A 1 170 ? -11.156 0.399 9.762 1.00 94.25 170 PHE A C 1
ATOM 1358 O O . PHE A 1 170 ? -12.217 0.840 10.205 1.00 94.25 170 PHE A O 1
ATOM 1365 N N . TYR A 1 171 ? -10.605 -0.716 10.246 1.00 95.44 171 TYR A N 1
ATOM 1366 C CA . TYR A 1 171 ? -11.148 -1.409 11.413 1.00 95.44 171 TYR A CA 1
ATOM 1367 C C . TYR A 1 171 ? -11.229 -0.486 12.637 1.00 95.44 171 TYR A C 1
ATOM 1369 O O . TYR A 1 171 ? -12.284 -0.393 13.264 1.00 95.44 171 TYR A O 1
ATOM 1377 N N . TYR A 1 172 ? -10.164 0.262 12.938 1.00 95.25 172 TYR A N 1
ATOM 1378 C CA . TYR A 1 172 ? -10.140 1.178 14.084 1.00 95.25 172 TYR A CA 1
ATOM 1379 C C . TYR A 1 172 ? -10.973 2.452 13.889 1.00 95.25 172 TYR A C 1
ATOM 1381 O O . TYR A 1 172 ? -11.322 3.102 14.876 1.00 95.25 172 TYR A O 1
ATOM 1389 N N . THR A 1 173 ? -11.344 2.794 12.648 1.00 92.38 173 THR A N 1
ATOM 1390 C CA . THR A 1 173 ? -12.280 3.903 12.379 1.00 92.38 173 THR A CA 1
ATOM 1391 C C . THR A 1 173 ? -13.743 3.567 12.658 1.00 92.38 173 THR A C 1
ATOM 1393 O O . THR A 1 173 ? -14.570 4.478 12.718 1.00 92.38 173 THR A O 1
ATOM 1396 N N . ARG A 1 174 ? -14.087 2.281 12.810 1.00 91.56 174 ARG A N 1
ATOM 1397 C CA . ARG A 1 174 ? -15.471 1.856 13.045 1.00 91.56 174 ARG A CA 1
ATOM 1398 C C . ARG A 1 174 ? -16.011 2.435 14.347 1.00 91.56 174 ARG A C 1
ATOM 1400 O O . ARG A 1 174 ? -15.290 2.544 15.333 1.00 91.56 174 ARG A O 1
ATOM 1407 N N . ASP A 1 175 ? -17.307 2.722 14.377 1.00 87.75 175 ASP A N 1
ATOM 1408 C CA . ASP A 1 175 ? -17.994 3.261 15.555 1.00 87.75 175 ASP A CA 1
ATOM 1409 C C . ASP A 1 175 ? -17.969 2.323 16.767 1.00 87.75 175 ASP A C 1
ATOM 1411 O O . ASP A 1 175 ? -17.972 2.783 17.904 1.00 87.75 175 ASP A O 1
ATOM 1415 N N . ASP A 1 176 ? -17.912 1.014 16.524 1.00 86.12 176 ASP A N 1
ATOM 1416 C CA . ASP A 1 176 ? -17.855 -0.018 17.557 1.00 86.12 176 ASP A CA 1
ATOM 1417 C C . ASP A 1 176 ? -16.427 -0.343 18.035 1.00 86.12 176 ASP A C 1
ATOM 1419 O O . ASP A 1 176 ? -16.261 -1.222 18.877 1.00 86.12 176 ASP A O 1
ATOM 1423 N N . VAL A 1 177 ? -15.413 0.376 17.533 1.00 91.31 177 VAL A N 1
ATOM 1424 C CA . VAL A 1 177 ? -14.005 0.280 17.967 1.00 91.31 177 VAL A CA 1
ATOM 1425 C C . VAL A 1 177 ? -13.478 1.658 18.397 1.00 91.31 177 VAL A C 1
ATOM 1427 O O . VAL A 1 177 ? -13.037 1.825 19.528 1.00 91.31 177 VAL A O 1
ATOM 1430 N N . ALA A 1 178 ? -13.586 2.656 17.516 1.00 90.69 178 ALA A N 1
ATOM 1431 C CA . ALA A 1 178 ? -13.409 4.087 17.775 1.00 90.69 178 ALA A CA 1
ATOM 1432 C C . ALA A 1 178 ? -12.055 4.527 18.380 1.00 90.69 178 ALA A C 1
ATOM 1434 O O . ALA A 1 178 ? -12.006 5.440 19.209 1.00 90.69 178 ALA A O 1
ATOM 1435 N N . LEU A 1 179 ? -10.943 3.935 17.931 1.00 93.25 179 LEU A N 1
ATOM 1436 C CA . LEU A 1 179 ? -9.581 4.302 18.355 1.00 93.25 179 LEU A CA 1
ATOM 1437 C C . LEU A 1 179 ? -8.862 5.056 17.231 1.00 93.25 179 LEU A C 1
ATOM 1439 O O . LE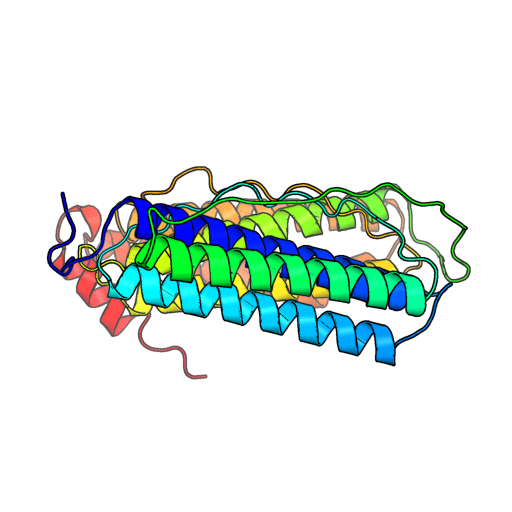U A 1 179 ? -8.196 4.479 16.369 1.00 93.25 179 LEU A O 1
ATOM 1443 N N . SER A 1 180 ? -9.058 6.373 17.192 1.00 92.69 180 SER A N 1
ATOM 1444 C CA . SER A 1 180 ? -8.659 7.182 16.038 1.00 92.69 180 SER A CA 1
ATOM 1445 C C . SER A 1 180 ? -7.147 7.278 15.842 1.00 92.69 180 SER A C 1
ATOM 1447 O O . SER A 1 180 ? -6.707 7.406 14.700 1.00 92.69 180 SER A O 1
ATOM 1449 N N . LYS A 1 181 ? -6.335 7.183 16.902 1.00 95.75 181 LYS A N 1
ATOM 1450 C CA . LYS A 1 181 ? -4.872 7.228 16.770 1.00 95.75 181 LYS A CA 1
ATOM 1451 C C . LYS A 1 181 ? -4.307 5.894 16.301 1.00 95.75 181 LYS A C 1
ATOM 1453 O O . LYS A 1 181 ? -3.390 5.902 15.487 1.00 95.75 181 LYS A O 1
ATOM 1458 N N . PHE A 1 182 ? -4.906 4.768 16.688 1.00 95.75 182 PHE A N 1
ATOM 1459 C CA . PHE A 1 182 ? -4.648 3.478 16.035 1.00 95.75 182 PHE A CA 1
ATOM 1460 C C . PHE A 1 182 ? -4.981 3.518 14.542 1.00 95.75 182 PHE A C 1
ATOM 1462 O O . PHE A 1 182 ? -4.168 3.086 13.723 1.00 95.75 182 PHE A O 1
ATOM 1469 N N . ALA A 1 183 ? -6.140 4.075 14.177 1.00 94.75 183 ALA A N 1
ATOM 1470 C CA . ALA A 1 183 ? -6.526 4.211 12.776 1.00 94.75 183 ALA A CA 1
ATOM 1471 C C . ALA A 1 183 ? -5.502 5.034 11.980 1.00 94.75 183 ALA A C 1
ATOM 1473 O O . ALA A 1 183 ? -5.052 4.591 10.923 1.00 94.75 183 ALA A O 1
ATOM 1474 N N . SER A 1 184 ? -5.095 6.198 12.500 1.00 95.19 184 SER A N 1
ATOM 1475 C CA . SER A 1 184 ? -4.087 7.057 11.866 1.00 95.19 184 SER A CA 1
ATOM 1476 C C . SER A 1 184 ? -2.712 6.395 11.783 1.00 95.19 184 SER A C 1
ATOM 1478 O O . SER A 1 184 ? -2.070 6.476 10.740 1.00 95.19 184 SER A O 1
ATOM 1480 N N . PHE A 1 185 ? -2.279 5.703 12.840 1.00 96.62 185 PHE A N 1
ATOM 1481 C CA . PHE A 1 185 ? -1.005 4.986 12.866 1.00 96.62 185 PHE A CA 1
ATOM 1482 C C . PHE A 1 185 ? -0.929 3.929 11.756 1.00 96.62 185 PHE A C 1
ATOM 1484 O O . PHE A 1 185 ? 0.008 3.936 10.962 1.00 96.62 185 PHE A O 1
ATOM 1491 N N . PHE A 1 186 ? -1.938 3.060 11.644 1.00 97.62 186 PHE A N 1
ATOM 1492 C CA . PHE A 1 186 ? -1.951 2.041 10.591 1.00 97.62 186 PHE A CA 1
ATOM 1493 C C . PHE A 1 186 ? -2.186 2.627 9.197 1.00 97.62 186 PHE A C 1
ATOM 1495 O O . PHE A 1 186 ? -1.670 2.086 8.225 1.00 97.62 186 PHE A O 1
ATOM 1502 N N . HIS A 1 187 ? -2.908 3.746 9.078 1.00 96.56 187 HIS A N 1
ATOM 1503 C CA . HIS A 1 187 ? -3.040 4.440 7.796 1.00 96.56 187 HIS A CA 1
ATOM 1504 C C . HIS A 1 187 ? -1.683 4.943 7.294 1.00 96.56 187 HIS A C 1
ATOM 1506 O O . HIS A 1 187 ? -1.347 4.756 6.130 1.00 96.56 187 HIS A O 1
ATOM 1512 N N . HIS A 1 188 ? -0.878 5.521 8.188 1.00 95.88 188 HIS A N 1
ATOM 1513 C CA . HIS A 1 188 ? 0.467 5.970 7.852 1.00 95.88 188 HIS A CA 1
ATOM 1514 C C . HIS A 1 188 ? 1.355 4.805 7.394 1.00 95.88 188 HIS A C 1
ATOM 1516 O O . HIS A 1 188 ? 1.950 4.889 6.325 1.00 95.88 188 HIS A O 1
ATOM 1522 N N . LEU A 1 189 ? 1.346 3.676 8.115 1.00 97.12 189 LEU A N 1
ATOM 1523 C CA . LEU A 1 189 ? 2.076 2.474 7.689 1.00 97.12 189 LEU A CA 1
ATOM 1524 C C . LEU A 1 189 ? 1.594 1.948 6.324 1.00 97.12 189 LEU A C 1
ATOM 1526 O O . LEU A 1 189 ? 2.397 1.479 5.520 1.00 97.12 189 LEU A O 1
ATOM 1530 N N . SER A 1 190 ? 0.291 2.036 6.036 1.00 97.50 190 SER A N 1
ATOM 1531 C CA . SER A 1 190 ? -0.264 1.668 4.727 1.00 97.50 190 SER A CA 1
ATOM 1532 C C . SER A 1 190 ? 0.335 2.506 3.596 1.00 97.50 190 SER A C 1
ATOM 1534 O O . SER A 1 190 ? 0.731 1.942 2.572 1.00 97.50 190 SER A O 1
ATOM 1536 N N . GLU A 1 191 ? 0.407 3.827 3.773 1.00 95.31 191 GLU A N 1
ATOM 1537 C CA . GLU A 1 191 ? 1.003 4.756 2.804 1.00 95.31 191 GLU A CA 1
ATOM 1538 C C . GLU A 1 191 ? 2.511 4.501 2.652 1.00 95.31 191 GLU A C 1
ATOM 1540 O O . GLU A 1 191 ? 2.986 4.315 1.531 1.00 95.31 191 GLU A O 1
ATOM 1545 N N . GLU A 1 192 ? 3.249 4.365 3.760 1.00 95.31 192 GLU A N 1
ATOM 1546 C CA . GLU A 1 192 ? 4.693 4.096 3.743 1.00 95.31 192 GLU A CA 1
ATOM 1547 C C . GLU A 1 192 ? 5.035 2.818 2.962 1.00 95.31 192 GLU A C 1
ATOM 1549 O O . 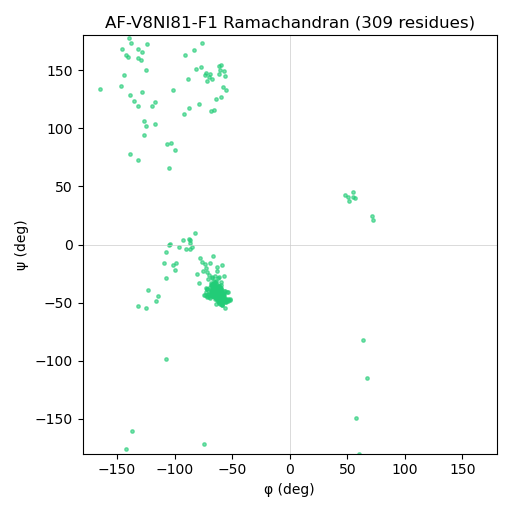GLU A 1 192 ? 5.911 2.836 2.092 1.00 95.31 192 GLU A O 1
ATOM 1554 N N . LYS A 1 193 ? 4.330 1.702 3.207 1.00 97.44 193 LYS A N 1
ATOM 1555 C CA . LYS A 1 193 ? 4.583 0.446 2.472 1.00 97.44 193 LYS A CA 1
ATOM 1556 C C . LYS A 1 193 ? 4.255 0.565 0.984 1.00 97.44 193 LYS A C 1
ATOM 1558 O O . LYS A 1 193 ? 4.927 -0.059 0.160 1.00 97.44 193 LYS A O 1
ATOM 1563 N N . HIS A 1 194 ? 3.266 1.379 0.619 1.00 94.88 194 HIS A N 1
ATOM 1564 C CA . HIS A 1 194 ? 2.958 1.632 -0.785 1.00 94.88 194 HIS A CA 1
ATOM 1565 C C . HIS A 1 194 ? 4.062 2.452 -1.463 1.00 94.88 194 HIS A C 1
ATOM 1567 O O . HIS A 1 194 ? 4.535 2.081 -2.537 1.00 94.88 194 HIS A O 1
ATOM 1573 N N . GLU A 1 195 ? 4.534 3.522 -0.823 1.00 95.19 195 GLU A N 1
ATOM 1574 C CA . GLU A 1 195 ? 5.649 4.323 -1.335 1.00 95.19 195 GLU A CA 1
ATOM 1575 C C . GLU A 1 195 ? 6.931 3.496 -1.486 1.00 95.19 195 GLU A C 1
ATOM 1577 O O . GLU A 1 195 ? 7.656 3.635 -2.475 1.00 95.19 195 GLU A O 1
ATOM 1582 N N . GLN A 1 196 ? 7.209 2.598 -0.535 1.00 96.12 196 GLN A N 1
ATOM 1583 C CA . GLN A 1 196 ? 8.308 1.639 -0.645 1.00 96.12 196 GLN A CA 1
ATOM 1584 C C . GLN A 1 196 ? 8.161 0.765 -1.902 1.00 96.12 196 GLN A C 1
ATOM 1586 O O . GLN A 1 196 ? 9.125 0.617 -2.657 1.00 96.12 196 GLN A O 1
ATOM 1591 N N . ALA A 1 197 ? 6.963 0.234 -2.183 1.00 96.56 197 ALA A N 1
ATOM 1592 C CA . ALA A 1 197 ? 6.712 -0.549 -3.394 1.00 96.56 197 ALA A CA 1
ATOM 1593 C C . ALA A 1 197 ? 7.012 0.261 -4.667 1.00 96.56 197 ALA A C 1
ATOM 1595 O O . ALA A 1 197 ? 7.690 -0.231 -5.572 1.00 96.56 197 ALA A O 1
ATOM 1596 N N . GLU A 1 198 ? 6.590 1.526 -4.727 1.00 93.81 198 GLU A N 1
ATOM 1597 C CA . GLU A 1 198 ? 6.872 2.389 -5.878 1.00 93.81 198 GLU A CA 1
ATOM 1598 C C . GLU A 1 198 ? 8.365 2.729 -6.035 1.00 93.81 198 GLU A C 1
ATOM 1600 O O . GLU A 1 198 ? 8.872 2.845 -7.160 1.00 93.81 198 GLU A O 1
ATOM 1605 N N . LYS A 1 199 ? 9.101 2.880 -4.927 1.00 94.69 199 LYS A N 1
ATOM 1606 C CA . LYS A 1 199 ? 10.562 3.057 -4.957 1.00 94.69 199 LYS A CA 1
ATOM 1607 C C . LYS A 1 199 ? 11.250 1.821 -5.543 1.00 94.69 199 LYS A C 1
ATOM 1609 O O . LYS A 1 199 ? 12.155 1.977 -6.364 1.00 94.69 199 LYS A O 1
ATOM 1614 N N . PHE A 1 200 ? 10.790 0.612 -5.213 1.00 96.38 200 PHE A N 1
ATOM 1615 C CA . PHE A 1 200 ? 11.270 -0.626 -5.840 1.00 96.38 200 PHE A CA 1
ATOM 1616 C C . PHE A 1 200 ? 10.903 -0.732 -7.325 1.00 96.38 200 PHE A C 1
ATOM 1618 O O . PHE A 1 200 ? 11.736 -1.173 -8.114 1.00 96.38 200 PHE A O 1
ATOM 1625 N N . LEU A 1 201 ? 9.711 -0.289 -7.737 1.00 91.94 201 LEU A N 1
ATOM 1626 C CA . LEU A 1 201 ? 9.332 -0.217 -9.157 1.00 91.94 201 LEU A CA 1
ATOM 1627 C C . LEU A 1 201 ? 10.255 0.728 -9.939 1.00 91.94 201 LEU A C 1
ATOM 1629 O O . LEU A 1 201 ? 10.796 0.363 -10.983 1.00 91.94 201 LEU A O 1
ATOM 1633 N N . THR A 1 202 ? 10.507 1.913 -9.381 1.00 89.56 202 THR A N 1
ATOM 1634 C CA . THR A 1 202 ? 11.441 2.894 -9.955 1.00 89.56 202 THR A CA 1
ATOM 1635 C C . THR A 1 202 ? 12.857 2.308 -10.036 1.00 89.56 202 THR A C 1
ATOM 1637 O O . THR A 1 202 ? 13.544 2.445 -11.047 1.00 89.56 202 THR A O 1
ATOM 1640 N N . PHE A 1 203 ? 13.304 1.603 -8.991 1.00 87.94 203 PHE A N 1
ATOM 1641 C CA . PHE A 1 203 ? 14.596 0.917 -8.983 1.00 87.94 203 PHE A CA 1
ATOM 1642 C C . PHE A 1 203 ? 14.680 -0.181 -10.056 1.00 87.94 203 PHE A C 1
ATOM 1644 O O . PHE A 1 203 ? 15.675 -0.251 -10.776 1.00 87.94 203 PHE A O 1
ATOM 1651 N N . GLN A 1 204 ? 13.636 -1.003 -10.206 1.00 87.44 204 GLN A N 1
ATOM 1652 C CA . GLN A 1 204 ? 13.546 -2.063 -11.215 1.00 87.44 204 GLN A CA 1
ATOM 1653 C C . GLN A 1 204 ? 13.771 -1.495 -12.623 1.00 87.44 204 GLN A C 1
ATOM 1655 O O . GLN A 1 204 ? 14.611 -2.004 -13.366 1.00 87.44 204 GLN A O 1
ATOM 1660 N N . ASN A 1 205 ? 13.082 -0.404 -12.965 1.00 87.25 205 ASN A N 1
ATOM 1661 C CA . ASN A 1 205 ? 13.243 0.267 -14.255 1.00 87.25 205 ASN A CA 1
ATOM 1662 C C . ASN A 1 205 ? 14.637 0.874 -14.422 1.00 87.25 205 ASN A C 1
ATOM 1664 O O . ASN A 1 205 ? 15.279 0.650 -15.446 1.00 87.25 205 ASN A O 1
ATOM 1668 N N . ARG A 1 206 ? 15.150 1.562 -13.393 1.00 84.62 206 ARG A N 1
ATOM 1669 C CA . ARG A 1 206 ? 16.504 2.145 -13.391 1.00 84.62 206 ARG A CA 1
ATOM 1670 C C . ARG A 1 206 ? 17.612 1.121 -13.636 1.00 84.62 206 ARG A C 1
ATOM 1672 O O . ARG A 1 206 ? 18.670 1.487 -14.133 1.00 84.62 206 ARG A O 1
ATOM 1679 N N . ARG A 1 207 ? 17.399 -0.149 -13.281 1.00 87.38 207 ARG A N 1
ATOM 1680 C CA . ARG A 1 207 ? 18.367 -1.240 -13.495 1.00 87.38 207 ARG A CA 1
ATOM 1681 C C . ARG A 1 207 ? 18.160 -2.002 -14.809 1.00 87.38 207 ARG A C 1
ATOM 1683 O O . ARG A 1 207 ? 18.859 -2.987 -15.049 1.00 87.38 207 ARG A O 1
ATOM 1690 N N . GLY A 1 208 ? 17.219 -1.575 -15.655 1.00 77.31 208 GLY A N 1
ATOM 1691 C CA . GLY A 1 208 ? 16.867 -2.273 -16.896 1.00 77.31 208 GLY A CA 1
ATOM 1692 C C . GLY A 1 208 ? 16.085 -3.572 -16.664 1.00 77.31 208 GLY A C 1
ATOM 1693 O O . GLY A 1 208 ? 16.094 -4.479 -17.502 1.00 77.31 208 GLY A O 1
ATOM 1694 N N . GLY A 1 209 ? 15.448 -3.702 -15.499 1.00 80.69 209 GLY A N 1
ATOM 1695 C CA . GLY A 1 209 ? 14.506 -4.771 -15.193 1.00 80.69 209 GLY A CA 1
ATOM 1696 C C . GLY A 1 209 ? 13.144 -4.550 -15.848 1.00 80.69 209 GLY A C 1
ATOM 1697 O O . GLY A 1 209 ? 12.860 -3.522 -16.470 1.00 80.69 209 GLY A O 1
ATOM 1698 N N . ARG A 1 210 ? 12.274 -5.545 -15.721 1.00 85.94 210 ARG A N 1
ATOM 1699 C CA . ARG A 1 210 ? 10.886 -5.508 -16.162 1.00 85.94 210 ARG A CA 1
ATOM 1700 C C . ARG A 1 210 ? 9.987 -5.715 -14.955 1.00 85.94 210 ARG A C 1
ATOM 1702 O O . ARG A 1 210 ? 10.025 -6.744 -14.281 1.00 85.94 210 ARG A O 1
ATOM 1709 N N . VAL A 1 211 ? 9.161 -4.706 -14.705 1.00 87.50 211 VAL A N 1
ATOM 1710 C CA . VAL A 1 211 ? 8.066 -4.790 -13.743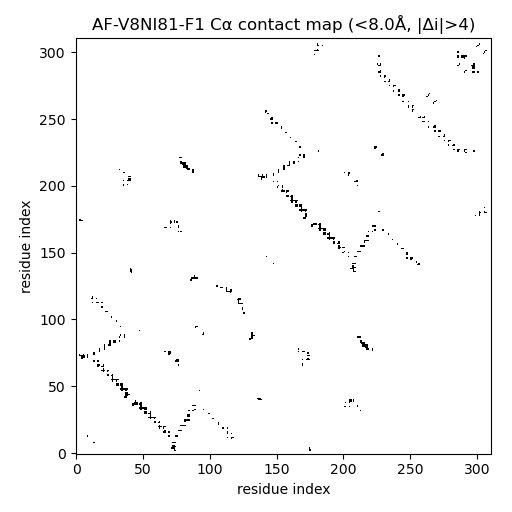 1.00 87.50 211 VAL A CA 1
ATOM 1711 C C . VAL A 1 211 ? 7.061 -5.827 -14.234 1.00 87.50 211 VAL A C 1
ATOM 1713 O O . VAL A 1 211 ? 6.564 -5.723 -15.357 1.00 87.50 211 VAL A O 1
ATOM 1716 N N . VAL A 1 212 ? 6.768 -6.805 -13.379 1.00 86.06 212 VAL A N 1
ATOM 1717 C CA . VAL A 1 212 ? 5.711 -7.798 -13.595 1.00 86.06 212 VAL A CA 1
ATOM 1718 C C . VAL A 1 212 ? 4.781 -7.767 -12.391 1.00 86.06 212 VAL A C 1
ATOM 1720 O O . VAL A 1 212 ? 5.097 -8.304 -11.329 1.00 86.06 212 VAL A O 1
ATOM 1723 N N . LEU A 1 213 ? 3.634 -7.119 -12.575 1.00 85.62 213 LEU A N 1
ATOM 1724 C CA . LEU A 1 213 ? 2.597 -6.984 -11.561 1.00 85.62 213 LEU A CA 1
ATOM 1725 C C . LEU A 1 213 ? 1.783 -8.280 -11.429 1.00 85.62 213 LEU A C 1
ATOM 1727 O O . LEU A 1 213 ? 1.692 -9.091 -12.353 1.00 85.62 213 LEU A O 1
ATOM 1731 N N . GLN A 1 214 ? 1.225 -8.502 -10.245 1.00 91.06 214 GLN A N 1
ATOM 1732 C CA . GLN A 1 214 ? 0.547 -9.737 -9.851 1.00 91.06 214 GLN A CA 1
ATOM 1733 C C . GLN A 1 214 ? -0.665 -9.389 -8.985 1.00 91.06 214 GLN A C 1
ATOM 1735 O O . GLN A 1 214 ? -0.756 -8.279 -8.476 1.00 91.06 214 GLN A O 1
ATOM 1740 N N . ASP A 1 215 ? -1.595 -10.327 -8.809 1.00 90.50 215 ASP A N 1
ATOM 1741 C CA . ASP A 1 215 ? -2.753 -10.095 -7.940 1.00 90.50 215 ASP A CA 1
ATOM 1742 C C . ASP A 1 215 ? -2.291 -9.689 -6.527 1.00 90.50 215 ASP A C 1
ATOM 1744 O O . ASP A 1 215 ? -1.430 -10.351 -5.931 1.00 90.50 215 ASP A O 1
ATOM 1748 N N . VAL A 1 216 ? -2.901 -8.631 -5.987 1.00 95.62 216 VAL A N 1
ATOM 1749 C CA . VAL A 1 216 ? -2.747 -8.237 -4.583 1.00 95.62 216 VAL A CA 1
ATOM 1750 C C . VAL A 1 216 ? -3.862 -8.918 -3.807 1.00 95.62 216 VAL A C 1
ATOM 1752 O O . VAL A 1 216 ? -5.049 -8.653 -4.016 1.00 95.62 216 VAL A O 1
ATOM 1755 N N . LYS A 1 217 ? -3.477 -9.861 -2.947 1.00 94.00 217 LYS A N 1
ATOM 1756 C CA . LYS A 1 217 ? -4.429 -10.637 -2.155 1.00 94.00 217 LYS A CA 1
ATOM 1757 C C . LYS A 1 217 ? -5.050 -9.780 -1.069 1.00 94.00 217 LYS A C 1
ATOM 1759 O O . LYS A 1 217 ? -4.354 -8.985 -0.439 1.00 94.00 217 LYS A O 1
ATOM 1764 N N . LYS A 1 218 ? -6.349 -9.975 -0.834 1.00 93.69 218 LYS A N 1
ATOM 1765 C CA . LYS A 1 218 ? -7.003 -9.369 0.324 1.00 93.69 218 LYS A CA 1
ATOM 1766 C C . LYS A 1 218 ? -6.351 -9.843 1.634 1.00 93.69 218 LYS A C 1
ATOM 1768 O O . LYS A 1 218 ? -5.803 -10.951 1.664 1.00 93.69 218 LYS A O 1
ATOM 1773 N N . PRO A 1 219 ? -6.441 -9.057 2.719 1.00 93.12 219 PRO A N 1
ATOM 1774 C CA . PRO A 1 219 ? -5.922 -9.466 4.021 1.00 93.12 219 PRO A CA 1
ATOM 1775 C C . PRO A 1 219 ? -6.546 -10.784 4.503 1.00 93.12 219 PRO A C 1
ATOM 1777 O O . PRO A 1 219 ? -7.704 -11.083 4.205 1.00 93.12 219 PRO A O 1
ATOM 1780 N N . GLU A 1 220 ? -5.788 -11.574 5.271 1.00 88.38 220 GLU A N 1
ATOM 1781 C CA . GLU A 1 220 ? -6.237 -12.891 5.763 1.00 88.38 220 GLU A CA 1
ATOM 1782 C C . GLU A 1 220 ? -7.460 -12.804 6.693 1.00 88.38 220 GLU A C 1
ATOM 1784 O O . GLU A 1 220 ? -8.197 -13.779 6.846 1.00 88.38 220 GLU A O 1
ATOM 1789 N N . GLN A 1 221 ? -7.678 -11.642 7.311 1.00 87.94 221 GLN A N 1
ATOM 1790 C CA . GLN A 1 221 ? -8.770 -11.391 8.241 1.00 87.94 221 GLN A CA 1
ATOM 1791 C C . GLN A 1 221 ? -9.317 -9.965 8.100 1.00 87.94 221 GLN A C 1
ATOM 1793 O O . GLN A 1 221 ? -8.570 -9.018 7.858 1.00 87.94 221 GLN A O 1
ATOM 1798 N N . ASP A 1 222 ? -10.629 -9.833 8.301 1.00 84.94 222 ASP A N 1
ATOM 1799 C CA . ASP A 1 222 ? -11.363 -8.558 8.255 1.00 84.94 222 ASP A CA 1
ATOM 1800 C C . ASP A 1 222 ? -11.618 -7.977 9.670 1.00 84.94 222 ASP A C 1
ATOM 1802 O O . ASP A 1 222 ? -11.929 -6.799 9.832 1.00 84.94 222 ASP A O 1
ATOM 1806 N N . GLU A 1 223 ? -11.471 -8.802 10.715 1.00 89.62 223 GLU A N 1
ATOM 1807 C CA . GLU A 1 223 ? -11.692 -8.446 12.123 1.00 89.62 223 GLU A CA 1
ATOM 1808 C C . GLU A 1 223 ? -10.385 -8.574 12.917 1.00 89.62 223 GLU A C 1
ATOM 1810 O O . GLU A 1 223 ? -9.793 -9.655 12.990 1.00 89.62 223 GLU A O 1
ATOM 1815 N N . TRP A 1 224 ? -9.951 -7.485 13.558 1.00 91.19 224 TRP A N 1
ATOM 1816 C CA . TRP A 1 224 ? -8.633 -7.400 14.211 1.00 91.19 224 TRP A CA 1
ATOM 1817 C C . TRP A 1 224 ? -8.675 -7.498 15.740 1.00 91.19 224 TRP A C 1
ATOM 1819 O O . TRP A 1 224 ? -7.630 -7.532 16.388 1.00 91.19 224 TRP A O 1
ATOM 1829 N N . LYS A 1 225 ? -9.877 -7.638 16.312 1.00 90.50 225 LYS A N 1
ATOM 1830 C CA . LYS A 1 225 ? -10.156 -7.790 17.749 1.00 90.50 225 LYS A CA 1
ATOM 1831 C C . LYS A 1 225 ? -9.754 -6.564 18.574 1.00 90.50 225 LYS A C 1
ATOM 1833 O O . LYS A 1 225 ? -10.613 -5.750 18.886 1.00 90.50 225 LYS A O 1
ATOM 1838 N N . ASN A 1 226 ? -8.483 -6.438 18.939 1.00 90.38 226 ASN A N 1
ATOM 1839 C CA . ASN A 1 226 ? -7.981 -5.390 19.828 1.00 90.38 226 ASN A CA 1
ATOM 1840 C C . ASN A 1 226 ? -6.565 -4.946 19.440 1.00 90.38 226 ASN A C 1
ATOM 1842 O O . ASN A 1 226 ? -5.868 -5.612 18.667 1.00 90.38 226 ASN A O 1
ATOM 1846 N N . GLY A 1 227 ? -6.130 -3.844 20.042 1.00 91.94 227 GLY A N 1
ATOM 1847 C CA . GLY A 1 227 ? -4.862 -3.162 19.814 1.00 91.94 227 GLY A CA 1
ATOM 1848 C C . GLY A 1 227 ? -3.656 -4.077 19.944 1.00 91.94 227 GLY A C 1
ATOM 1849 O O . GLY A 1 227 ? -2.751 -4.015 19.116 1.00 91.94 227 GLY A O 1
ATOM 1850 N N . ILE A 1 228 ? -3.652 -4.979 20.934 1.00 92.81 228 ILE A N 1
ATOM 1851 C CA . ILE A 1 228 ? -2.562 -5.953 21.113 1.00 92.81 228 ILE A CA 1
ATOM 1852 C C . ILE A 1 228 ? -2.496 -6.901 19.922 1.00 92.81 228 ILE A C 1
ATOM 1854 O O . ILE A 1 228 ? -1.431 -7.052 19.330 1.00 92.81 228 ILE A O 1
ATOM 1858 N N . THR A 1 229 ? -3.624 -7.515 19.555 1.00 93.31 229 THR A N 1
ATOM 1859 C CA . THR A 1 229 ? -3.674 -8.487 18.453 1.00 93.31 229 THR A CA 1
ATOM 1860 C C . THR A 1 229 ? -3.261 -7.830 17.135 1.00 93.31 229 THR A C 1
ATOM 1862 O O . THR A 1 229 ? -2.501 -8.414 16.364 1.00 93.31 229 THR A O 1
ATOM 1865 N N . ALA A 1 230 ? -3.705 -6.594 16.897 1.00 95.12 230 ALA A N 1
ATOM 1866 C CA . ALA A 1 230 ? -3.315 -5.811 15.731 1.00 95.12 230 ALA A CA 1
ATOM 1867 C C . ALA A 1 230 ? -1.816 -5.474 15.710 1.00 95.12 230 ALA A C 1
ATOM 1869 O O . ALA A 1 230 ? -1.167 -5.666 14.686 1.00 95.12 230 ALA A O 1
ATOM 1870 N N . MET A 1 231 ? -1.247 -5.018 16.829 1.00 96.56 231 MET A N 1
ATOM 1871 C CA . MET A 1 231 ? 0.183 -4.699 16.924 1.00 96.56 231 MET A CA 1
ATOM 1872 C C . MET A 1 231 ? 1.064 -5.950 16.815 1.00 96.56 231 MET A C 1
ATOM 1874 O O . MET A 1 231 ? 2.139 -5.895 16.224 1.00 96.56 231 MET A O 1
ATOM 1878 N N . GLU A 1 232 ? 0.616 -7.097 17.331 1.00 96.12 232 GLU A N 1
ATOM 1879 C CA . GLU A 1 232 ? 1.307 -8.380 17.155 1.00 96.12 232 GLU A CA 1
ATOM 1880 C C . GLU A 1 232 ? 1.250 -8.865 15.700 1.00 96.12 232 GLU A C 1
ATOM 1882 O O . GLU A 1 232 ? 2.255 -9.360 15.183 1.00 96.12 232 GLU A O 1
ATOM 1887 N N . ALA A 1 233 ? 0.112 -8.684 15.021 1.00 95.81 233 ALA A N 1
ATOM 1888 C CA . ALA A 1 233 ? -0.018 -8.977 13.596 1.00 95.81 233 ALA A CA 1
ATOM 1889 C C . ALA A 1 233 ? 0.887 -8.069 12.747 1.00 95.81 233 ALA A C 1
ATOM 1891 O O . ALA A 1 233 ? 1.621 -8.578 11.902 1.00 95.81 233 ALA A O 1
ATOM 1892 N N . ALA A 1 234 ? 0.909 -6.763 13.031 1.00 96.88 234 ALA A N 1
ATOM 1893 C CA . ALA A 1 234 ? 1.812 -5.800 12.403 1.00 96.88 234 ALA A CA 1
ATOM 1894 C C . ALA A 1 234 ? 3.283 -6.179 12.630 1.00 96.88 234 ALA A C 1
ATOM 1896 O O . ALA A 1 234 ? 4.052 -6.312 11.686 1.00 96.88 234 ALA A O 1
ATOM 1897 N N . LEU A 1 235 ? 3.674 -6.479 13.873 1.00 97.25 235 LEU A N 1
ATOM 1898 C CA . LEU A 1 235 ? 5.038 -6.903 14.197 1.00 97.25 235 LEU A CA 1
ATOM 1899 C C . LEU A 1 235 ? 5.444 -8.185 13.456 1.00 97.25 235 LEU A C 1
ATOM 1901 O O . LEU A 1 235 ? 6.592 -8.324 13.033 1.00 97.25 235 LEU A O 1
ATOM 1905 N N . LYS A 1 236 ? 4.525 -9.147 13.316 1.00 97.12 236 LYS A N 1
ATOM 1906 C CA . LYS A 1 236 ? 4.762 -10.364 12.529 1.00 97.12 236 LYS A CA 1
ATOM 1907 C C . LYS A 1 236 ? 4.944 -10.027 11.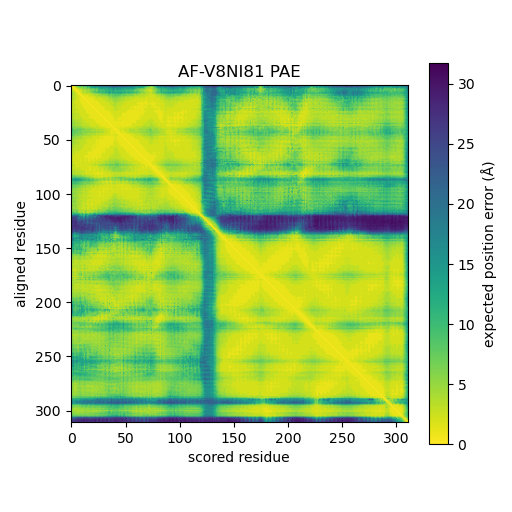048 1.00 97.12 236 LYS A C 1
ATOM 1909 O O . LYS A 1 236 ? 5.861 -10.566 10.433 1.00 97.12 236 LYS A O 1
ATOM 1914 N N . LEU A 1 237 ? 4.098 -9.155 10.503 1.00 96.38 237 LEU A N 1
ATOM 1915 C CA . LEU A 1 237 ? 4.158 -8.710 9.113 1.00 96.38 237 LEU A CA 1
ATOM 1916 C C . LEU A 1 237 ? 5.498 -8.031 8.802 1.00 96.38 237 LEU A C 1
ATOM 1918 O O . LEU A 1 237 ? 6.169 -8.435 7.856 1.00 96.38 237 LEU A O 1
ATOM 1922 N N . GLU A 1 238 ? 5.945 -7.104 9.651 1.00 97.62 238 GLU A N 1
ATOM 1923 C CA . GLU A 1 238 ? 7.233 -6.420 9.465 1.00 97.62 238 GLU A CA 1
ATOM 1924 C C . GLU A 1 238 ? 8.427 -7.367 9.559 1.00 97.62 238 GLU A C 1
ATOM 1926 O O . GLU A 1 238 ? 9.378 -7.263 8.791 1.00 97.62 238 GLU A O 1
ATOM 1931 N N . LYS A 1 239 ? 8.377 -8.374 10.438 1.00 96.62 239 LYS A N 1
ATOM 1932 C CA . LYS A 1 239 ? 9.422 -9.409 10.474 1.00 96.62 239 LYS A CA 1
ATOM 1933 C C . LYS A 1 239 ? 9.473 -10.235 9.189 1.00 96.62 239 LYS A C 1
ATOM 1935 O O . LYS A 1 239 ? 10.564 -10.613 8.770 1.00 96.62 239 LYS A O 1
ATOM 1940 N N . ILE A 1 240 ? 8.322 -10.522 8.578 1.00 96.31 240 ILE A N 1
ATOM 1941 C CA . ILE A 1 240 ? 8.250 -11.232 7.292 1.00 96.31 240 ILE A CA 1
ATOM 1942 C C . ILE A 1 240 ? 8.823 -10.357 6.171 1.00 96.31 240 ILE A C 1
ATOM 1944 O O . ILE A 1 240 ? 9.618 -10.855 5.375 1.00 96.31 240 ILE A O 1
ATOM 1948 N N . LEU A 1 241 ? 8.475 -9.066 6.128 1.00 96.06 241 LEU A N 1
ATOM 1949 C CA . LEU A 1 241 ? 9.032 -8.120 5.155 1.00 96.06 241 LEU A CA 1
ATOM 1950 C C . LEU A 1 241 ? 10.546 -7.962 5.317 1.00 96.06 241 LEU A C 1
ATOM 1952 O O . LEU A 1 241 ? 11.281 -8.075 4.338 1.00 96.06 241 LEU A O 1
ATOM 1956 N N . ASN A 1 242 ? 11.027 -7.786 6.548 1.00 95.75 242 ASN A N 1
ATOM 1957 C CA . ASN A 1 242 ? 12.454 -7.698 6.827 1.00 95.75 242 ASN A CA 1
ATOM 1958 C C . ASN A 1 242 ? 13.192 -8.983 6.417 1.00 95.75 242 ASN A C 1
ATOM 1960 O O . ASN A 1 242 ? 14.266 -8.914 5.829 1.00 95.75 242 ASN A O 1
ATOM 1964 N N . GLN A 1 243 ? 12.602 -10.164 6.639 1.00 96.56 243 GLN A N 1
ATOM 1965 C CA . GLN A 1 243 ? 13.185 -11.412 6.143 1.00 96.56 243 GLN A CA 1
ATOM 1966 C C . GLN A 1 243 ? 13.256 -11.443 4.609 1.00 96.56 243 GLN A C 1
ATOM 1968 O O . GLN A 1 243 ? 14.286 -11.828 4.065 1.00 96.56 243 GLN A O 1
ATOM 1973 N N . ALA A 1 244 ? 12.216 -10.989 3.906 1.00 95.81 244 ALA A N 1
ATOM 1974 C CA . ALA A 1 244 ? 12.228 -10.907 2.445 1.00 95.81 244 ALA A CA 1
ATOM 1975 C C . ALA A 1 244 ? 13.289 -9.921 1.916 1.00 95.81 244 ALA A C 1
ATOM 1977 O O . ALA A 1 244 ? 13.936 -10.199 0.904 1.00 95.81 244 ALA A O 1
ATOM 1978 N N . LEU A 1 245 ? 13.511 -8.800 2.613 1.00 95.06 245 LEU A N 1
ATOM 1979 C CA . LEU A 1 245 ? 14.587 -7.850 2.313 1.00 95.06 245 LEU A CA 1
ATOM 1980 C C . LEU A 1 245 ? 15.972 -8.474 2.516 1.00 95.06 245 LEU A C 1
ATOM 1982 O O . LEU A 1 245 ? 16.834 -8.328 1.651 1.00 95.06 245 LEU A O 1
ATOM 1986 N N . LEU A 1 246 ? 16.178 -9.206 3.614 1.00 94.88 246 LEU A N 1
ATOM 1987 C CA . LEU A 1 246 ? 17.426 -9.927 3.882 1.00 94.88 246 LEU A CA 1
ATOM 1988 C C . LEU A 1 246 ? 17.679 -11.036 2.853 1.00 94.88 246 LEU A C 1
ATOM 1990 O O . LEU A 1 246 ? 18.807 -11.198 2.389 1.00 94.88 246 LEU A O 1
ATOM 1994 N N . ASP A 1 247 ? 16.639 -11.766 2.448 1.00 92.50 247 ASP A N 1
ATOM 1995 C CA . ASP A 1 247 ? 16.735 -12.790 1.407 1.00 92.50 247 ASP A CA 1
ATOM 1996 C C . ASP A 1 247 ? 17.114 -12.158 0.055 1.00 92.50 247 ASP A C 1
ATOM 1998 O O . ASP A 1 247 ? 17.985 -12.671 -0.653 1.00 92.50 247 ASP A O 1
ATOM 2002 N N . LEU A 1 248 ? 16.514 -11.012 -0.297 1.00 92.69 248 LEU A N 1
ATOM 2003 C CA . LEU A 1 248 ? 16.860 -10.262 -1.508 1.00 92.69 248 LEU A CA 1
ATOM 2004 C C . LEU A 1 248 ? 18.291 -9.709 -1.452 1.00 92.69 248 LEU A C 1
ATOM 2006 O O . LEU A 1 248 ? 19.019 -9.792 -2.442 1.00 92.69 248 LEU A O 1
ATOM 2010 N N . HIS A 1 249 ? 18.718 -9.198 -0.297 1.00 95.56 249 HIS A N 1
ATOM 2011 C CA . HIS A 1 249 ? 20.091 -8.747 -0.066 1.00 95.56 249 HIS A CA 1
ATOM 2012 C C . HIS A 1 249 ? 21.090 -9.898 -0.211 1.00 95.56 249 HIS A C 1
ATOM 2014 O O . HIS A 1 249 ? 22.134 -9.750 -0.850 1.00 95.56 249 HIS A O 1
ATOM 2020 N N . GLN A 1 250 ? 20.745 -11.088 0.286 1.00 90.12 250 GLN A N 1
ATOM 2021 C CA . GLN A 1 250 ? 21.570 -12.277 0.119 1.00 90.12 250 GLN A CA 1
ATOM 2022 C C . GLN A 1 250 ? 21.702 -12.670 -1.359 1.00 90.12 250 GLN A C 1
ATOM 2024 O O . GLN A 1 250 ? 22.798 -13.019 -1.802 1.00 90.12 250 GLN A O 1
ATOM 2029 N N . VAL A 1 251 ? 20.613 -12.599 -2.134 1.00 87.69 251 VAL A N 1
ATOM 2030 C CA . VAL A 1 251 ? 20.638 -12.819 -3.591 1.00 87.69 251 VAL A CA 1
ATOM 2031 C C . VAL A 1 251 ? 21.541 -11.787 -4.273 1.00 87.69 251 VAL A C 1
ATOM 2033 O O . VAL A 1 251 ? 22.420 -12.169 -5.046 1.00 87.69 251 VAL A O 1
ATOM 2036 N N . ALA A 1 252 ? 21.394 -10.502 -3.944 1.00 82.69 252 ALA A N 1
ATOM 2037 C CA . ALA A 1 252 ? 22.234 -9.427 -4.471 1.00 82.69 252 ALA A CA 1
ATOM 2038 C C . ALA A 1 252 ? 23.725 -9.654 -4.168 1.00 82.69 252 ALA A C 1
ATOM 2040 O O . ALA A 1 252 ? 24.565 -9.583 -5.065 1.00 82.69 252 ALA A O 1
ATOM 2041 N N . SER A 1 253 ? 24.038 -10.032 -2.927 1.00 89.75 253 SER A N 1
ATOM 2042 C CA . SER A 1 253 ? 25.397 -10.320 -2.466 1.00 89.75 253 SER A CA 1
ATOM 2043 C C . SER A 1 253 ? 26.013 -11.517 -3.194 1.00 89.75 253 SER A C 1
ATOM 2045 O O . SER A 1 253 ? 27.151 -11.440 -3.654 1.00 89.75 253 SER A O 1
ATOM 2047 N N . ARG A 1 254 ? 25.261 -12.615 -3.363 1.00 93.62 254 ARG A N 1
ATOM 2048 C CA . ARG A 1 254 ? 25.710 -13.804 -4.119 1.00 93.62 254 ARG A CA 1
ATOM 2049 C C . ARG A 1 254 ? 26.046 -13.469 -5.568 1.00 93.62 254 ARG A C 1
ATOM 2051 O O . ARG A 1 254 ? 27.006 -14.005 -6.114 1.00 93.62 254 ARG A O 1
ATOM 2058 N N . HIS A 1 255 ? 25.268 -12.576 -6.171 1.00 84.81 255 HIS A N 1
ATOM 2059 C CA . HIS A 1 255 ? 25.451 -12.133 -7.551 1.00 84.81 255 HIS A CA 1
ATOM 2060 C C . HIS A 1 255 ? 26.406 -10.950 -7.700 1.00 84.81 255 HIS A C 1
ATOM 2062 O O . HIS A 1 255 ? 26.596 -10.470 -8.813 1.00 84.81 255 HIS A O 1
ATOM 2068 N N . THR A 1 256 ? 27.048 -10.511 -6.611 1.00 87.94 256 THR A N 1
ATOM 2069 C CA . THR A 1 256 ? 27.974 -9.370 -6.612 1.00 87.94 256 THR A CA 1
ATOM 2070 C C . THR A 1 256 ? 27.315 -8.108 -7.194 1.00 87.94 256 THR A C 1
ATOM 2072 O O . THR A 1 256 ? 27.903 -7.419 -8.027 1.00 87.94 256 THR A O 1
ATOM 2075 N N . ASP A 1 257 ? 26.076 -7.806 -6.785 1.00 88.44 257 ASP A N 1
ATOM 2076 C CA . ASP A 1 257 ? 25.355 -6.571 -7.129 1.00 88.44 257 ASP A CA 1
ATOM 2077 C C . ASP A 1 257 ? 25.436 -5.559 -5.966 1.00 88.44 257 ASP A C 1
ATOM 2079 O O . ASP A 1 257 ? 24.497 -5.451 -5.172 1.00 88.44 257 ASP A O 1
ATOM 2083 N N . PRO A 1 258 ? 26.550 -4.808 -5.835 1.00 80.31 258 PRO A N 1
ATOM 2084 C CA . PRO A 1 258 ? 26.752 -3.890 -4.716 1.00 80.31 258 PRO A CA 1
ATOM 2085 C C . PRO A 1 258 ? 25.749 -2.735 -4.712 1.00 80.31 258 PRO A C 1
ATOM 2087 O O . PRO A 1 258 ? 25.441 -2.216 -3.649 1.00 80.31 258 PRO A O 1
ATOM 2090 N N . HIS A 1 259 ? 25.215 -2.346 -5.875 1.00 86.50 259 HIS A N 1
ATOM 2091 C CA . HIS A 1 259 ? 24.235 -1.265 -5.963 1.00 86.50 259 HIS A CA 1
ATOM 2092 C C . HIS A 1 259 ? 22.874 -1.693 -5.403 1.00 86.50 259 HIS A C 1
ATOM 2094 O O . HIS A 1 259 ? 22.198 -0.898 -4.759 1.00 86.50 259 HIS A O 1
ATOM 2100 N N . LEU A 1 260 ? 22.449 -2.943 -5.634 1.00 86.19 260 LEU A N 1
ATOM 2101 C CA . LEU A 1 260 ? 21.249 -3.470 -4.978 1.00 86.19 260 LEU A CA 1
ATOM 2102 C C . LEU A 1 260 ? 21.474 -3.661 -3.470 1.00 86.19 260 LEU A C 1
ATOM 2104 O O . LEU A 1 260 ? 20.579 -3.318 -2.705 1.00 86.19 260 LEU A O 1
ATOM 2108 N N . CYS A 1 261 ? 22.644 -4.138 -3.031 1.00 89.62 261 CYS A N 1
ATOM 2109 C CA . CYS A 1 261 ? 22.955 -4.219 -1.597 1.00 89.62 261 CYS A CA 1
ATOM 2110 C C . CYS A 1 261 ? 22.876 -2.841 -0.920 1.00 89.62 261 CYS A C 1
ATOM 2112 O O . CYS A 1 261 ? 22.127 -2.686 0.041 1.00 89.62 261 CYS A O 1
ATOM 2114 N N . ASP A 1 262 ? 23.561 -1.838 -1.476 1.00 91.25 262 ASP A N 1
ATOM 2115 C CA . ASP A 1 262 ? 23.574 -0.460 -0.968 1.00 91.25 262 ASP A CA 1
ATOM 2116 C C . ASP A 1 262 ? 22.171 0.167 -0.941 1.00 91.25 262 ASP A C 1
ATOM 2118 O O . ASP A 1 262 ? 21.775 0.772 0.054 1.00 91.25 262 ASP A O 1
ATOM 2122 N N . PHE A 1 263 ? 21.371 -0.048 -1.991 1.00 93.12 263 PHE A N 1
ATOM 2123 C CA . PHE A 1 263 ? 19.985 0.422 -2.043 1.00 93.12 263 PHE A CA 1
ATOM 2124 C C . PHE A 1 263 ? 19.119 -0.171 -0.922 1.00 93.12 263 PHE A C 1
ATOM 2126 O O . PHE A 1 263 ? 18.312 0.545 -0.326 1.00 93.12 263 PHE A O 1
ATOM 2133 N N . LEU A 1 264 ? 19.277 -1.466 -0.625 1.00 92.44 264 LEU A N 1
ATOM 2134 C CA . LEU A 1 264 ? 18.542 -2.146 0.447 1.00 92.44 264 LEU A CA 1
ATOM 2135 C C . LEU A 1 264 ? 18.995 -1.672 1.833 1.00 92.44 264 LEU A C 1
ATOM 2137 O O . LEU A 1 264 ? 18.157 -1.386 2.688 1.00 92.44 264 LEU A O 1
ATOM 2141 N N . GLU A 1 265 ? 20.306 -1.564 2.040 1.00 92.62 265 GLU A N 1
ATOM 2142 C CA . GLU A 1 265 ? 20.917 -1.111 3.293 1.00 92.62 265 GLU A CA 1
ATOM 2143 C C . GLU A 1 265 ? 20.538 0.334 3.627 1.00 92.62 265 GLU A C 1
ATOM 2145 O O . GLU A 1 265 ? 20.089 0.610 4.738 1.00 92.62 265 GLU A O 1
ATOM 2150 N N . THR A 1 266 ? 20.657 1.236 2.651 1.00 92.12 266 THR A N 1
ATOM 2151 C CA . THR A 1 266 ? 20.473 2.681 2.846 1.00 92.12 266 THR A CA 1
ATOM 2152 C C . THR A 1 266 ? 19.017 3.067 3.079 1.00 92.12 266 THR A C 1
ATOM 2154 O O . THR A 1 266 ? 18.741 3.980 3.855 1.00 92.12 266 THR A O 1
ATOM 2157 N N . HIS A 1 267 ? 18.076 2.422 2.387 1.00 90.44 267 HIS A N 1
ATOM 2158 C CA . HIS A 1 267 ? 16.691 2.899 2.348 1.00 90.44 267 HIS A CA 1
ATOM 2159 C C . HIS A 1 267 ? 15.688 2.031 3.107 1.00 90.44 267 HIS A C 1
ATOM 2161 O O . HIS A 1 267 ? 14.578 2.505 3.339 1.00 90.44 267 HIS A O 1
ATOM 2167 N N . TYR A 1 268 ? 16.031 0.786 3.460 1.00 92.94 268 TYR A N 1
ATOM 2168 C CA . TYR A 1 268 ? 15.042 -0.161 3.987 1.00 92.94 268 TYR A CA 1
ATOM 2169 C C . TYR A 1 268 ? 15.498 -0.868 5.257 1.00 92.94 268 TYR A C 1
ATOM 2171 O O . TYR A 1 268 ? 14.773 -0.831 6.243 1.00 92.94 268 TYR A O 1
ATOM 2179 N N . LEU A 1 269 ? 16.678 -1.498 5.275 1.00 93.69 269 LEU A N 1
ATOM 2180 C CA . LEU A 1 269 ? 17.056 -2.385 6.387 1.00 93.69 269 LEU A CA 1
ATOM 2181 C C . LEU A 1 269 ? 17.079 -1.673 7.752 1.00 93.69 269 LEU A C 1
ATOM 2183 O O . LEU A 1 269 ? 16.603 -2.238 8.736 1.00 93.69 269 LEU A O 1
ATOM 2187 N N . ASP A 1 270 ? 17.585 -0.440 7.822 1.00 92.06 270 ASP A N 1
ATOM 2188 C CA . ASP A 1 270 ? 17.588 0.340 9.070 1.00 92.06 270 ASP A CA 1
ATOM 2189 C C . ASP A 1 270 ? 16.168 0.769 9.489 1.00 92.06 270 ASP A C 1
ATOM 2191 O O . ASP A 1 270 ? 15.780 0.620 10.651 1.00 92.06 270 ASP A O 1
ATOM 2195 N N . GLU A 1 271 ? 15.355 1.225 8.534 1.00 91.06 271 GLU A N 1
ATOM 2196 C CA . GLU A 1 271 ? 13.972 1.651 8.780 1.00 91.06 271 GLU A CA 1
ATOM 2197 C C . GLU A 1 271 ? 13.084 0.491 9.252 1.00 91.06 271 GLU A C 1
ATOM 2199 O O . GLU A 1 271 ? 12.319 0.639 10.208 1.00 91.06 271 GLU A O 1
ATOM 2204 N N . GLU A 1 272 ? 13.248 -0.703 8.679 1.00 91.94 272 GLU A N 1
ATOM 2205 C CA . GLU A 1 272 ? 12.528 -1.897 9.125 1.00 91.94 272 GLU A CA 1
ATOM 2206 C C . GLU A 1 272 ? 12.916 -2.304 10.551 1.00 91.94 272 GLU A C 1
ATOM 2208 O O . GLU A 1 272 ? 12.054 -2.648 11.364 1.00 91.94 272 GLU A O 1
ATOM 2213 N N . VAL A 1 273 ? 14.199 -2.219 10.916 1.00 94.38 273 VAL A N 1
ATOM 2214 C CA . VAL A 1 273 ? 14.642 -2.512 12.288 1.00 94.38 273 VAL A CA 1
ATOM 2215 C C . VAL A 1 273 ? 14.063 -1.500 13.281 1.00 94.38 273 VAL A C 1
ATOM 2217 O O . VAL A 1 273 ? 13.586 -1.903 14.351 1.00 94.38 273 VAL A O 1
ATOM 2220 N N . LYS A 1 274 ? 14.040 -0.205 12.934 1.00 95.12 274 LYS A N 1
ATOM 2221 C CA . LYS A 1 274 ? 13.406 0.841 13.756 1.00 95.12 274 LYS A CA 1
ATOM 2222 C C . LYS A 1 274 ? 11.913 0.586 13.937 1.00 95.12 274 LYS A C 1
ATOM 2224 O O . LYS A 1 274 ? 11.419 0.655 15.066 1.00 95.12 274 LYS A O 1
ATOM 2229 N N . LEU A 1 275 ? 11.199 0.236 12.867 1.00 95.38 275 LEU A N 1
ATOM 2230 C CA . LEU A 1 275 ? 9.767 -0.046 12.929 1.00 95.38 275 LEU A CA 1
ATOM 2231 C C . LEU A 1 275 ? 9.468 -1.307 13.752 1.00 95.38 275 LEU A C 1
ATOM 2233 O O . LEU A 1 275 ? 8.608 -1.273 14.634 1.00 95.38 275 LEU A O 1
ATOM 2237 N N . ILE A 1 276 ? 10.220 -2.395 13.558 1.00 97.38 276 ILE A N 1
ATOM 2238 C CA . ILE A 1 276 ? 10.103 -3.625 14.361 1.00 97.38 276 ILE A CA 1
ATOM 2239 C C . ILE A 1 276 ? 10.330 -3.322 15.845 1.00 97.38 276 ILE A C 1
ATOM 2241 O O . ILE A 1 276 ? 9.596 -3.824 16.703 1.00 97.38 276 ILE A O 1
ATOM 2245 N N . LYS A 1 277 ? 11.326 -2.488 16.167 1.00 97.56 277 LYS A N 1
ATOM 2246 C CA . LYS A 1 277 ? 11.584 -2.051 17.542 1.00 97.56 277 LYS A CA 1
ATOM 2247 C C . LYS A 1 277 ? 10.403 -1.255 18.102 1.00 97.56 277 LYS A C 1
ATOM 2249 O O . LYS A 1 277 ? 9.937 -1.579 19.195 1.00 97.56 277 LYS A O 1
ATOM 2254 N N . LYS A 1 278 ? 9.892 -0.277 17.349 1.00 96.75 278 LYS A N 1
ATOM 2255 C CA . LYS A 1 278 ? 8.740 0.555 17.730 1.00 96.75 278 LYS A CA 1
ATOM 2256 C C . LYS A 1 278 ? 7.491 -0.292 17.992 1.00 96.75 278 LYS A C 1
ATOM 2258 O O . LYS A 1 278 ? 6.869 -0.167 19.045 1.00 96.75 278 LYS A O 1
ATOM 2263 N N . LEU A 1 279 ? 7.169 -1.225 17.096 1.00 97.38 279 LEU A N 1
ATOM 2264 C CA . LEU A 1 279 ? 6.052 -2.159 17.265 1.00 97.38 279 LEU A CA 1
ATOM 2265 C C . LEU A 1 279 ? 6.255 -3.087 18.473 1.00 97.38 279 LEU A C 1
ATOM 2267 O O . LEU A 1 279 ? 5.318 -3.323 19.234 1.00 97.38 279 LEU A O 1
ATOM 2271 N N . GLY A 1 280 ? 7.476 -3.576 18.706 1.00 97.19 280 GLY A N 1
ATOM 2272 C CA . GLY A 1 280 ? 7.808 -4.373 19.891 1.00 97.19 280 GLY A CA 1
ATOM 2273 C C . GLY A 1 280 ? 7.599 -3.617 21.210 1.00 97.19 280 GLY A C 1
ATOM 2274 O O . GLY A 1 280 ? 7.069 -4.181 22.176 1.00 97.19 280 GLY A O 1
ATOM 2275 N N . ASP A 1 281 ? 7.951 -2.331 21.244 1.00 97.00 281 ASP A N 1
ATOM 2276 C CA . ASP A 1 281 ? 7.706 -1.456 22.394 1.00 97.00 281 ASP A CA 1
ATOM 2277 C C . ASP A 1 281 ? 6.205 -1.242 22.620 1.00 97.00 281 ASP A C 1
ATOM 2279 O O . ASP A 1 281 ? 5.725 -1.349 23.752 1.00 97.00 281 ASP A O 1
ATOM 2283 N N . HIS A 1 282 ? 5.447 -1.014 21.545 1.00 96.56 282 HIS A N 1
ATOM 2284 C CA . HIS A 1 282 ? 3.991 -0.883 21.593 1.00 96.56 282 HIS A CA 1
ATOM 2285 C C . HIS A 1 282 ? 3.313 -2.149 22.131 1.00 96.56 282 HIS A C 1
ATOM 2287 O O . HIS A 1 282 ? 2.529 -2.058 23.077 1.00 96.56 282 HIS A O 1
ATOM 2293 N N . VAL A 1 283 ? 3.674 -3.335 21.626 1.00 96.12 283 VAL A N 1
ATOM 2294 C CA . VAL A 1 283 ? 3.168 -4.623 22.141 1.00 96.12 283 VAL A CA 1
ATOM 2295 C C . VAL A 1 283 ? 3.487 -4.783 23.630 1.00 96.12 283 VAL A C 1
ATOM 2297 O O . VAL A 1 283 ? 2.630 -5.195 24.414 1.00 96.12 283 VAL A O 1
ATOM 2300 N N . THR A 1 284 ? 4.708 -4.439 24.046 1.00 95.75 284 THR A N 1
ATOM 2301 C CA . THR A 1 284 ? 5.129 -4.540 25.451 1.00 95.75 284 THR A CA 1
ATOM 2302 C C . THR A 1 284 ? 4.306 -3.618 26.351 1.00 95.75 284 THR A C 1
ATOM 2304 O O . THR A 1 284 ? 3.836 -4.042 27.408 1.00 95.75 284 THR A O 1
ATOM 2307 N N . ASN A 1 285 ? 4.097 -2.368 25.938 1.00 94.56 285 ASN A N 1
ATOM 2308 C CA . ASN A 1 285 ? 3.323 -1.398 26.708 1.00 94.56 285 ASN A CA 1
ATOM 2309 C C . ASN A 1 285 ? 1.842 -1.770 26.781 1.00 94.56 285 ASN A C 1
ATOM 2311 O O . ASN A 1 285 ? 1.272 -1.726 27.869 1.00 94.56 285 ASN A O 1
ATOM 2315 N N . LEU A 1 286 ? 1.244 -2.231 25.681 1.00 93.12 286 LEU A N 1
ATOM 2316 C CA . LEU A 1 286 ? -0.142 -2.692 25.677 1.00 93.12 286 LEU A CA 1
ATOM 2317 C C . LEU A 1 286 ? -0.371 -3.882 26.628 1.00 93.12 286 LEU A C 1
ATOM 2319 O O . LEU A 1 286 ? -1.378 -3.925 27.336 1.00 93.12 286 LEU A O 1
ATOM 2323 N N . LYS A 1 287 ? 0.593 -4.812 26.719 1.00 91.94 287 LYS A N 1
ATOM 2324 C CA . LYS A 1 287 ? 0.565 -5.904 27.710 1.00 91.94 287 LYS A CA 1
ATOM 2325 C C . LYS A 1 287 ? 0.638 -5.384 29.148 1.00 91.94 287 LYS A C 1
ATOM 2327 O O . LYS A 1 287 ? -0.082 -5.880 30.009 1.00 91.94 287 LYS A O 1
ATOM 2332 N N . ARG A 1 288 ? 1.467 -4.367 29.417 1.00 91.38 288 ARG A N 1
ATOM 2333 C CA . ARG A 1 288 ? 1.605 -3.762 30.758 1.00 91.38 288 ARG A CA 1
ATOM 2334 C C . ARG A 1 288 ? 0.339 -3.054 31.225 1.00 91.38 288 ARG A C 1
ATOM 2336 O O . ARG A 1 288 ? -0.006 -3.169 32.395 1.00 91.38 288 ARG A O 1
ATOM 2343 N N . VAL A 1 289 ? -0.357 -2.359 30.327 1.00 90.19 289 VAL A N 1
ATOM 2344 C CA . VAL A 1 289 ? -1.616 -1.664 30.655 1.00 90.19 289 VAL A CA 1
ATOM 2345 C C . VAL A 1 289 ? -2.835 -2.593 30.643 1.00 90.19 289 VAL A C 1
ATOM 2347 O O . VAL A 1 289 ? -3.959 -2.113 30.717 1.00 90.19 289 VAL A O 1
ATOM 2350 N N . ARG A 1 290 ? -2.624 -3.916 30.545 1.00 83.19 290 ARG A N 1
ATOM 2351 C CA . ARG A 1 290 ? -3.675 -4.949 30.525 1.00 83.19 290 ARG A CA 1
ATOM 2352 C C . ARG A 1 290 ? -4.776 -4.670 29.493 1.00 83.19 290 ARG A C 1
ATOM 2354 O O . ARG A 1 290 ? -5.936 -5.000 29.723 1.00 83.19 290 ARG A O 1
ATOM 2361 N N . ALA A 1 291 ? -4.406 -4.138 28.323 1.00 71.94 291 ALA A N 1
ATOM 2362 C CA . ALA A 1 291 ? -5.351 -3.753 27.266 1.00 71.94 291 ALA A CA 1
ATOM 2363 C C . ALA A 1 291 ? -6.236 -4.912 26.754 1.00 71.94 291 ALA A C 1
ATOM 2365 O O . ALA A 1 291 ? -7.264 -4.678 26.135 1.00 71.94 291 ALA A O 1
ATOM 2366 N N . GLN A 1 292 ? -5.862 -6.169 27.013 1.00 66.50 292 GLN A N 1
ATOM 2367 C CA . GLN A 1 292 ? -6.661 -7.340 26.642 1.00 66.50 292 GLN A CA 1
ATOM 2368 C C . GLN A 1 292 ? -7.817 -7.630 27.616 1.00 66.50 292 GLN A C 1
ATOM 2370 O O . GLN A 1 292 ? -8.792 -8.269 27.227 1.00 66.50 292 GLN A O 1
ATOM 2375 N N . GLU A 1 293 ? -7.693 -7.197 28.872 1.00 71.25 293 GLU A N 1
ATOM 2376 C CA . GLU A 1 293 ? -8.636 -7.487 29.961 1.00 71.25 293 GLU A CA 1
ATOM 2377 C C . GLU A 1 293 ? -9.465 -6.249 30.336 1.00 71.25 293 GLU A C 1
ATOM 2379 O O . GLU A 1 293 ? -10.615 -6.378 30.752 1.00 71.25 293 GLU A O 1
ATOM 2384 N N . GLU A 1 294 ? -8.904 -5.050 30.149 1.00 68.00 294 GLU A N 1
ATOM 2385 C CA . GLU A 1 294 ? -9.521 -3.776 30.515 1.00 68.00 294 GLU A CA 1
ATOM 2386 C C . GLU A 1 294 ? -9.435 -2.767 29.356 1.00 68.00 294 GLU A C 1
ATOM 2388 O O . GLU A 1 294 ? -8.348 -2.350 28.951 1.00 68.00 294 GLU A O 1
ATOM 2393 N N . GLY A 1 295 ? -10.589 -2.305 28.855 1.00 82.62 295 GLY A N 1
ATOM 2394 C CA . GLY A 1 295 ? -10.652 -1.346 27.737 1.00 82.62 295 GLY A CA 1
ATOM 2395 C C . GLY A 1 295 ? -10.027 0.026 28.035 1.00 82.62 295 GLY A C 1
ATOM 2396 O O . GLY A 1 295 ? -9.653 0.751 27.115 1.00 82.62 295 GLY A O 1
ATOM 2397 N N . LEU A 1 296 ? -9.850 0.382 29.316 1.00 88.88 296 LEU A N 1
ATOM 2398 C CA . LEU A 1 296 ? -9.197 1.632 29.716 1.00 88.88 296 LEU A CA 1
ATOM 2399 C C . LEU A 1 296 ? -7.721 1.673 29.293 1.00 88.88 296 LEU A C 1
ATOM 2401 O O . LEU A 1 296 ? -7.241 2.724 28.873 1.00 88.88 296 LEU A O 1
ATOM 2405 N N . GLY A 1 297 ? -7.006 0.546 29.373 1.00 91.31 297 GLY A N 1
ATOM 2406 C CA . GLY A 1 297 ? -5.592 0.480 28.999 1.00 91.31 297 GLY A CA 1
ATOM 2407 C C . GLY A 1 297 ? -5.373 0.751 27.511 1.00 91.31 297 GLY A C 1
ATOM 2408 O O . GLY A 1 297 ? -4.493 1.527 27.142 1.00 91.31 297 GLY A O 1
ATOM 2409 N N . GLU A 1 298 ? -6.215 0.163 26.662 1.00 91.44 298 GLU A N 1
ATOM 2410 C CA . GLU A 1 298 ? -6.186 0.371 25.211 1.00 91.44 298 GLU A CA 1
ATOM 2411 C C . GLU A 1 298 ? -6.540 1.816 24.835 1.00 91.44 298 GLU A C 1
ATOM 2413 O O . GLU A 1 298 ? -5.836 2.444 24.043 1.00 91.44 298 GLU A O 1
ATOM 2418 N N . TYR A 1 299 ? -7.568 2.380 25.477 1.00 91.88 299 TYR A N 1
ATOM 2419 C CA . TYR A 1 299 ? -7.964 3.774 25.279 1.00 91.88 299 TYR A CA 1
ATOM 2420 C C . TYR A 1 299 ? -6.853 4.762 25.668 1.00 91.88 299 TYR A C 1
ATOM 2422 O O . TYR A 1 299 ? -6.566 5.708 24.935 1.00 91.88 299 TYR A O 1
ATOM 2430 N N . LEU A 1 300 ? -6.198 4.554 26.815 1.00 92.50 300 LEU A N 1
ATOM 2431 C CA . LEU A 1 300 ? -5.088 5.408 27.246 1.00 92.50 300 LEU A CA 1
ATOM 2432 C C . LEU A 1 300 ? -3.883 5.285 26.311 1.00 92.50 300 LEU A C 1
ATOM 2434 O O . LEU A 1 300 ? -3.236 6.292 26.029 1.00 92.50 300 LEU A O 1
ATOM 2438 N N . PHE A 1 301 ? -3.599 4.085 25.803 1.00 93.94 301 PHE A N 1
ATOM 2439 C CA . PHE A 1 301 ? -2.522 3.870 24.841 1.00 93.94 301 PHE A CA 1
ATOM 2440 C C . PHE A 1 301 ? -2.765 4.623 23.522 1.00 93.94 301 PHE A C 1
ATOM 2442 O O . PHE A 1 301 ? -1.862 5.306 23.034 1.00 93.94 301 PHE A O 1
ATOM 2449 N N . ASP A 1 302 ? -3.990 4.565 22.984 1.00 94.00 302 ASP A N 1
ATOM 2450 C CA . ASP A 1 302 ? -4.398 5.341 21.804 1.00 94.00 302 ASP A CA 1
ATOM 2451 C C . ASP A 1 302 ? -4.115 6.839 22.005 1.00 94.00 302 ASP A C 1
ATOM 2453 O O . ASP A 1 302 ? -3.467 7.479 21.179 1.00 94.00 302 ASP A O 1
ATOM 2457 N N . ARG A 1 303 ? -4.513 7.389 23.157 1.00 91.56 303 ARG A N 1
ATOM 2458 C CA . ARG A 1 303 ? -4.385 8.825 23.444 1.00 91.56 303 ARG A CA 1
ATOM 2459 C C . ARG A 1 303 ? -2.962 9.284 23.742 1.00 91.56 303 ARG A C 1
ATOM 2461 O O . ARG A 1 303 ? -2.583 10.362 23.294 1.00 91.56 303 ARG A O 1
ATOM 2468 N N . LEU A 1 304 ? -2.219 8.516 24.537 1.00 91.88 304 LEU A N 1
ATOM 2469 C CA . LEU A 1 304 ? -0.961 8.960 25.147 1.00 91.88 304 LEU A CA 1
ATOM 2470 C C . LEU A 1 304 ? 0.286 8.429 24.438 1.00 91.88 304 LEU A C 1
ATOM 2472 O O . LEU A 1 304 ? 1.369 8.939 24.683 1.00 91.88 304 LEU A O 1
ATOM 2476 N N . THR A 1 305 ? 0.170 7.385 23.613 1.00 92.44 305 THR A N 1
ATOM 2477 C CA . THR A 1 305 ? 1.324 6.785 22.920 1.00 92.44 305 THR A CA 1
ATOM 2478 C C . THR A 1 305 ? 1.247 6.968 21.412 1.00 92.44 305 THR A C 1
ATOM 2480 O O . THR A 1 305 ? 2.238 7.344 20.799 1.00 92.44 305 THR A O 1
ATOM 2483 N N . LEU A 1 306 ? 0.080 6.746 20.803 1.00 90.94 306 LEU A N 1
ATOM 2484 C CA . LEU A 1 306 ? -0.105 6.949 19.358 1.00 90.94 306 LEU A CA 1
ATOM 2485 C C . LEU A 1 306 ? -0.482 8.402 19.001 1.00 90.94 306 LEU A C 1
ATOM 2487 O O . LEU A 1 306 ? -0.624 8.742 17.829 1.00 90.94 306 LEU A O 1
ATOM 2491 N N . GLY A 1 307 ? -0.670 9.263 20.008 1.00 63.81 307 GLY A N 1
ATOM 2492 C CA . GLY A 1 307 ? -1.084 10.658 19.854 1.00 63.81 307 GLY A CA 1
ATOM 2493 C C . GLY A 1 307 ? 0.002 11.614 19.356 1.00 63.81 307 GLY A C 1
ATOM 2494 O O . GLY A 1 307 ? -0.353 12.642 18.775 1.00 63.81 307 GLY A O 1
ATOM 2495 N N . GLU A 1 308 ? 1.277 11.263 19.540 1.00 50.59 308 GLU A N 1
ATOM 2496 C CA . GLU A 1 308 ? 2.449 12.069 19.184 1.00 50.59 308 GLU A CA 1
ATOM 2497 C C . GLU A 1 308 ? 3.092 11.529 17.899 1.00 50.59 308 GLU A C 1
ATOM 2499 O O . GLU A 1 308 ? 3.992 10.693 17.914 1.00 50.59 308 GLU A O 1
ATOM 2504 N N . SER A 1 309 ? 2.603 11.998 16.757 1.00 44.53 309 SER A N 1
ATOM 2505 C CA . SER A 1 309 ? 3.344 11.935 15.496 1.00 44.53 309 SER A CA 1
ATOM 2506 C C . SER A 1 309 ? 3.281 13.314 14.848 1.00 44.53 309 SER A C 1
ATOM 2508 O O . SER A 1 309 ? 2.520 13.562 13.914 1.00 44.53 309 SER A O 1
ATOM 2510 N N . SER A 1 310 ? 4.024 14.238 15.440 1.00 34.50 310 SER A N 1
ATOM 2511 C CA . SER A 1 310 ? 4.424 15.491 14.814 1.00 34.50 310 SER A CA 1
ATOM 2512 C C . SER A 1 310 ? 5.875 15.730 15.201 1.00 34.50 310 SER A C 1
ATOM 2514 O O . SER A 1 310 ? 6.136 16.486 16.130 1.00 34.50 310 SER A O 1
ATOM 2516 N N . ASP A 1 311 ? 6.761 15.016 14.515 1.00 32.12 311 ASP A N 1
ATOM 2517 C CA . ASP A 1 311 ? 8.142 15.415 14.254 1.00 32.12 311 ASP A CA 1
ATOM 2518 C C . ASP A 1 311 ? 8.388 15.224 12.753 1.00 32.12 311 ASP A C 1
ATOM 2520 O O . ASP A 1 311 ? 7.994 14.150 12.235 1.00 32.12 311 ASP A O 1
#

Sequence (311 aa):
MDSQIRQNYHRDCEAAVNRMVNMELYASYVYLSMASYFDRDDVALANVSSFFRSQSHEEREHADKLLKFQSQRGGRVLLQDIKKPEKDSWGSILNAMEAALQLERSVNKALLDLHRLASDQGDPHPVQPISTCTMSSQIRQNYQAESEAGVNRLVNQLLQSSYTYLSLSFYYTRDDVALSKFASFFHHLSEEKHEQAEKFLTFQNRRGGRVVLQDVKKPEQDEWKNGITAMEAALKLEKILNQALLDLHQVASRHTDPHLCDFLETHYLDEEVKLIKKLGDHVTNLKRVRAQEEGLGEYLFDRLTLGESSD

Nearest PDB structures (foldseek):
  7u5l-assembly1_A  TM=9.967E-01  e=8.105E-16  Bos taurus
  8kh2-assembly1_A  TM=9.891E-01  e=8.864E-16  Equus caballus
  8wie-assembly1_C  TM=9.977E-01  e=3.881E-15  Homo sapiens
  5axs-assembly1_A  TM=9.787E-01  e=1.450E-15  Equus caballus
  8h8m-assembly1_A  TM=9.900E-01  e=2.594E-15  Equus caballus

Solvent-accessible surface area (backbone atoms only — not comparable to full-atom values): 16772 Å² total; per-residue (Å²): 131,83,49,90,68,46,63,98,65,55,69,66,56,43,53,44,50,38,52,46,32,50,48,27,47,34,49,14,50,40,25,44,48,50,14,57,48,28,50,19,75,85,64,60,35,57,71,60,12,50,50,29,41,51,51,17,51,52,26,43,50,52,22,49,54,49,53,51,50,38,36,72,42,35,43,75,89,62,82,62,67,36,66,45,60,86,53,88,49,57,90,50,71,66,55,40,51,53,50,49,52,52,48,50,53,49,52,52,46,51,49,51,40,46,56,31,34,77,68,63,81,28,73,91,92,94,90,91,92,87,75,74,80,91,86,85,61,83,69,54,64,83,66,52,71,67,48,46,53,40,51,39,52,48,32,50,52,25,47,30,49,14,51,36,24,43,52,55,10,56,49,23,56,26,85,92,63,58,36,61,31,52,13,51,54,28,38,51,52,15,52,52,31,38,53,50,24,52,53,50,52,53,48,35,24,74,43,35,44,76,84,61,84,60,67,35,61,44,57,97,65,88,76,60,93,46,71,56,58,42,36,51,50,49,40,52,50,48,51,52,50,49,49,53,51,51,53,42,38,49,49,20,56,76,68,69,19,64,68,59,34,49,52,41,52,76,70,38,56,58,57,48,52,53,50,44,51,52,34,50,52,51,40,52,50,39,61,71,47,37,33,91,83,36,69,65,32,44,53,49,42,30,59,74,61,51,57,76,83,86,130

Foldseek 3Di:
DQAPQADPQDVVLLVLLLVLLLLLLLLLLLLLLQLLQCLFPVNVNNVSSVVSNVSSVVSNVVSVVSLLVCQNNRHARDHFKRFHDQENHQPDPVSSVVVNVQSVVQSVVSVVQSVQVVPPCGDDDDDDDHYDDDDAGDQADLQDPVLLVLLLVLLLLLLLQLLQLQLQLSLCSHNVNVLNLSNVVSNVSSVVSNVVSSVSSSVCSNNRHGRDDGIRGHDPDNHQPAPLSSLVVNLVSLVVSLVSLVVSLVVCVVSVPVVSVCVSVVPPNVVSVVVNVLSVVLNVQLVVLVCVPDVVSRNCCSCPPSVDDDD

Radius of gyration: 21.09 Å; Cα contacts (8 Å, |Δi|>4): 404; chains: 1; bounding box: 61×29×58 Å

Secondary structure (DSSP, 8-state):
---TT--S--HHHHHHHHHHHHHHHHHHHHHHHHHHHHTSTTT--HHHHHHHHHHHHHHHHHHHHHHHHHHHTTPPP---PBPPPS-S---SHHHHHHHHHHHHHHHHHHHHHHHHHTTSS----------------SS--S--HHHHHHHHHHHHHHHHHHHHHHHHHHHHHSTTT--HHHHHHHHHHHHHHHHHHHHHHHHHHHTT-------BPPPS-S---SHHHHHHHHHHHHHHHHHHHHHHHHHHHHTT-HHHHHHHIIIIIHHHHHHHHHHHHHHHHHHHTTTTT-HHHHHHHHHHTSS----

Organism: Ophiophagus hannah (NCBI:txid8665)